Protein AF-A0A1H4Q4S5-F1 (afdb_monomer_lite)

Sequence (202 aa):
MDDYPPIADHGLVDDLQTAALVASDGTVDWWCAPRFDSPGLFASLLDSDRGGHCRLAADFVGEQGAVRQLYMPDTPILITRFMAPQGVGEVIDFMEPIASRVPAATHRLIPSPEGLRGSEGTFSLCSFLYVEALARSGRVHRARYAFDKMLTYADHVGLFAEEIGPSGEQLGNFPQAFTHLALVAAALALGEELDRADRTSA

Structure (mmCIF, N/CA/C/O backbone):
data_AF-A0A1H4Q4S5-F1
#
_entry.id   AF-A0A1H4Q4S5-F1
#
loop_
_atom_site.group_PDB
_atom_site.id
_atom_site.type_symbol
_atom_site.label_atom_id
_atom_site.label_alt_id
_atom_site.label_comp_id
_atom_site.label_asym_id
_atom_site.label_entity_id
_atom_site.label_seq_id
_atom_site.pdbx_PDB_ins_code
_atom_site.Cartn_x
_atom_site.Cartn_y
_atom_site.Cartn_z
_atom_site.occupancy
_atom_site.B_iso_or_equiv
_atom_site.auth_seq_id
_atom_site.auth_comp_id
_atom_site.auth_asym_id
_atom_site.auth_atom_id
_atom_site.pdbx_PDB_model_num
ATOM 1 N N . MET A 1 1 ? -8.326 -18.430 14.327 1.00 44.34 1 MET A N 1
ATOM 2 C CA . MET A 1 1 ? -8.850 -17.256 13.606 1.00 44.34 1 MET A CA 1
ATOM 3 C C . MET A 1 1 ? -7.604 -16.480 13.282 1.00 44.34 1 MET A C 1
ATOM 5 O O . MET A 1 1 ? -6.870 -16.226 14.223 1.00 44.34 1 MET A O 1
ATOM 9 N N . ASP A 1 2 ? -7.271 -16.364 12.001 1.00 51.47 2 ASP A N 1
ATOM 10 C CA . ASP A 1 2 ? -5.909 -16.047 11.561 1.00 51.47 2 ASP A CA 1
ATOM 11 C C . ASP A 1 2 ? -5.408 -14.758 12.228 1.00 51.47 2 ASP A C 1
ATOM 13 O O . ASP A 1 2 ? -6.065 -13.727 12.128 1.00 51.47 2 ASP A O 1
ATOM 17 N N . ASP A 1 3 ? -4.270 -14.840 12.926 1.00 71.69 3 ASP A N 1
ATOM 18 C CA . ASP A 1 3 ? -3.601 -13.740 13.656 1.00 71.69 3 ASP A CA 1
ATOM 19 C C . ASP A 1 3 ? -3.043 -12.644 12.722 1.00 71.69 3 ASP A C 1
ATOM 21 O O . ASP A 1 3 ? -2.224 -11.818 13.118 1.00 71.69 3 ASP A O 1
ATOM 25 N N . TYR A 1 4 ? -3.478 -12.639 11.463 1.00 82.56 4 TYR A N 1
ATOM 26 C CA . TYR A 1 4 ? -2.952 -11.810 10.393 1.00 82.56 4 TYR A CA 1
ATOM 27 C C . TYR A 1 4 ? -4.062 -10.893 9.882 1.00 82.56 4 TYR A C 1
ATOM 29 O O . TYR A 1 4 ? -5.064 -11.392 9.349 1.00 82.56 4 TYR A O 1
ATOM 37 N N . PRO A 1 5 ? -3.908 -9.565 10.003 1.00 81.75 5 PRO A N 1
ATOM 38 C CA . PRO A 1 5 ? -4.808 -8.639 9.342 1.00 81.75 5 PRO A CA 1
ATOM 39 C C . PRO A 1 5 ? -4.759 -8.869 7.819 1.00 81.75 5 PRO A C 1
ATOM 41 O O . PRO A 1 5 ? -3.691 -9.161 7.267 1.00 81.75 5 PRO A O 1
ATOM 44 N N . PRO A 1 6 ? -5.888 -8.758 7.098 1.00 83.75 6 PRO A N 1
ATOM 45 C CA . PRO A 1 6 ? -5.878 -8.772 5.643 1.00 83.75 6 PRO A CA 1
ATOM 46 C C . PRO A 1 6 ? -4.904 -7.726 5.095 1.00 83.75 6 PRO A C 1
ATOM 48 O O . PRO A 1 6 ? -4.857 -6.598 5.574 1.00 83.75 6 PRO A O 1
ATOM 51 N N . ILE A 1 7 ? -4.173 -8.053 4.027 1.00 79.94 7 ILE A N 1
ATOM 52 C CA . ILE A 1 7 ? -3.240 -7.091 3.412 1.00 79.94 7 ILE A CA 1
ATOM 53 C C . ILE A 1 7 ? -3.938 -5.807 2.933 1.00 79.94 7 ILE A C 1
ATOM 55 O O . ILE A 1 7 ? -3.325 -4.751 2.884 1.00 79.94 7 ILE A O 1
ATOM 59 N N . ALA A 1 8 ? -5.230 -5.899 2.601 1.00 79.88 8 ALA A N 1
ATOM 60 C CA . ALA A 1 8 ? -6.054 -4.758 2.211 1.00 79.88 8 ALA A CA 1
ATOM 61 C C . ALA A 1 8 ? -6.315 -3.772 3.362 1.00 79.88 8 ALA A C 1
ATOM 63 O O . ALA A 1 8 ? -6.683 -2.635 3.094 1.00 79.88 8 ALA A O 1
ATOM 64 N N . ASP A 1 9 ? -6.097 -4.195 4.607 1.00 84.38 9 ASP A N 1
ATOM 65 C CA . ASP A 1 9 ? -6.316 -3.397 5.812 1.00 84.38 9 ASP A CA 1
ATOM 66 C C . ASP A 1 9 ? -5.004 -2.756 6.308 1.00 84.38 9 ASP A C 1
ATOM 68 O O . ASP A 1 9 ? -4.865 -2.511 7.505 1.00 84.38 9 ASP A O 1
ATOM 72 N N . HIS A 1 10 ? -4.022 -2.547 5.421 1.00 90.00 10 HIS A N 1
ATOM 73 C CA . HIS A 1 10 ? -2.750 -1.895 5.739 1.00 90.00 10 HIS A CA 1
ATOM 74 C C . HIS A 1 10 ? -2.551 -0.623 4.918 1.00 90.00 10 HIS A C 1
ATOM 76 O O . HIS A 1 10 ? -2.724 -0.627 3.698 1.00 90.00 10 HIS A O 1
ATOM 82 N N . GLY A 1 11 ? -2.059 0.419 5.579 1.00 86.19 11 GLY A N 1
ATOM 83 C CA . GLY A 1 11 ? -1.457 1.578 4.941 1.00 86.19 11 GLY A CA 1
ATOM 84 C C . GLY A 1 11 ? 0.050 1.390 4.766 1.00 86.19 11 GLY A C 1
ATOM 85 O O . GLY A 1 11 ? 0.721 0.757 5.577 1.00 86.19 11 GLY A O 1
ATOM 86 N N . LEU A 1 12 ? 0.590 1.953 3.696 1.00 88.69 12 LEU A N 1
ATOM 87 C CA . LEU A 1 12 ? 2.015 2.089 3.413 1.00 88.69 12 LEU A CA 1
ATOM 88 C C . LEU A 1 12 ? 2.528 3.472 3.841 1.00 88.69 12 LEU A C 1
ATOM 90 O O . LEU A 1 12 ? 1.983 4.493 3.425 1.00 88.69 12 LEU A O 1
ATOM 94 N N . VAL A 1 13 ? 3.624 3.514 4.590 1.00 87.12 13 VAL A N 1
ATOM 95 C CA . VAL A 1 13 ? 4.335 4.758 4.915 1.00 87.12 13 VAL A CA 1
ATOM 96 C C . VAL A 1 13 ? 5.788 4.639 4.471 1.00 87.12 13 VAL A C 1
ATOM 98 O O . VAL A 1 13 ? 6.455 3.664 4.815 1.00 87.12 13 VAL A O 1
ATOM 101 N N . ASP A 1 14 ? 6.293 5.622 3.728 1.00 88.44 14 ASP A N 1
ATOM 102 C CA . ASP A 1 14 ? 7.637 5.603 3.144 1.00 88.44 14 ASP A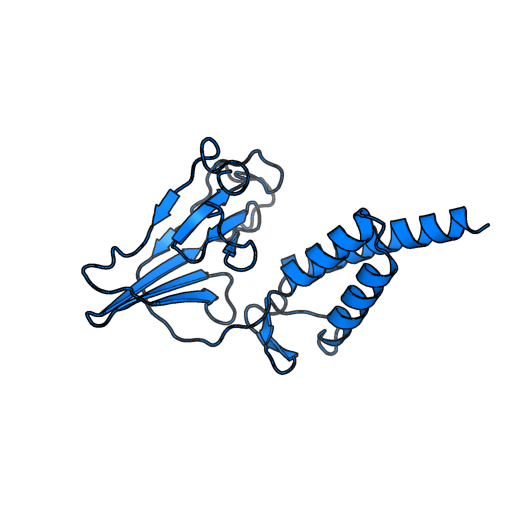 CA 1
ATOM 103 C C . ASP A 1 14 ? 8.318 6.983 3.184 1.00 88.44 14 ASP A C 1
ATOM 105 O O . ASP A 1 14 ? 7.669 8.011 3.377 1.00 88.44 14 ASP A O 1
ATOM 109 N N . ASP A 1 15 ? 9.639 7.005 2.996 1.00 82.19 15 ASP A N 1
ATOM 110 C CA . ASP A 1 15 ? 10.446 8.231 2.873 1.00 82.19 15 ASP A CA 1
ATOM 111 C C . ASP A 1 15 ? 11.273 8.303 1.584 1.00 82.19 15 ASP A C 1
ATOM 113 O O . ASP A 1 15 ? 12.299 8.994 1.524 1.00 82.19 15 ASP A O 1
ATOM 117 N N . LEU A 1 16 ? 10.828 7.590 0.546 1.00 83.81 16 LEU A N 1
ATOM 118 C CA . LEU A 1 16 ? 11.529 7.376 -0.723 1.00 83.81 16 LEU A CA 1
ATOM 119 C C . LEU A 1 16 ? 12.788 6.497 -0.644 1.00 83.81 16 LEU A C 1
ATOM 121 O O . LEU A 1 16 ? 13.426 6.263 -1.676 1.00 83.81 16 LEU A O 1
ATOM 125 N N . GLN A 1 17 ? 13.154 5.981 0.531 1.00 84.06 17 GLN A N 1
ATOM 126 C CA . GLN A 1 17 ? 14.275 5.051 0.691 1.00 84.06 17 GLN A CA 1
ATOM 127 C C . GLN A 1 17 ? 13.852 3.718 1.315 1.00 84.06 17 GLN A C 1
ATOM 129 O O . GLN A 1 17 ? 14.342 2.669 0.890 1.00 84.06 17 GLN A O 1
ATOM 134 N N . THR A 1 18 ? 12.932 3.748 2.277 1.00 86.56 18 THR A N 1
ATOM 135 C CA . THR A 1 18 ? 12.324 2.580 2.930 1.00 86.56 18 THR A CA 1
ATOM 136 C C . THR A 1 18 ? 10.802 2.701 2.943 1.00 86.56 18 THR A C 1
ATOM 138 O O . THR A 1 18 ? 10.273 3.777 2.696 1.00 86.56 18 THR A O 1
ATOM 141 N N . ALA A 1 19 ? 10.111 1.605 3.259 1.00 88.19 19 ALA A N 1
ATOM 142 C CA . ALA A 1 19 ? 8.681 1.587 3.521 1.00 88.19 19 ALA A CA 1
ATOM 143 C C . ALA A 1 19 ? 8.325 0.663 4.692 1.00 88.19 19 ALA A C 1
ATOM 145 O O . ALA A 1 19 ? 8.940 -0.396 4.880 1.00 88.19 19 ALA A O 1
ATOM 146 N N . ALA A 1 20 ? 7.292 1.059 5.429 1.00 89.38 20 ALA A N 1
ATOM 147 C CA . ALA A 1 20 ? 6.627 0.287 6.465 1.00 89.38 20 ALA A CA 1
ATOM 148 C C . ALA A 1 20 ? 5.155 0.047 6.101 1.00 89.38 20 ALA A C 1
ATOM 150 O O . ALA A 1 20 ? 4.524 0.900 5.476 1.00 89.38 20 ALA A O 1
ATOM 151 N N . LEU A 1 21 ? 4.616 -1.103 6.504 1.00 90.00 21 LEU A N 1
ATOM 152 C CA . LEU A 1 21 ? 3.182 -1.381 6.477 1.00 90.00 21 LEU A CA 1
ATOM 153 C C . LEU A 1 21 ? 2.605 -1.197 7.877 1.00 90.00 21 LEU A C 1
ATOM 155 O O . LEU A 1 21 ? 3.207 -1.627 8.862 1.00 90.00 21 LEU A O 1
ATOM 159 N N . VAL A 1 22 ? 1.446 -0.551 7.937 1.00 90.88 22 VAL A N 1
ATOM 160 C CA . VAL A 1 22 ? 0.721 -0.232 9.163 1.00 90.88 22 VAL A CA 1
ATOM 161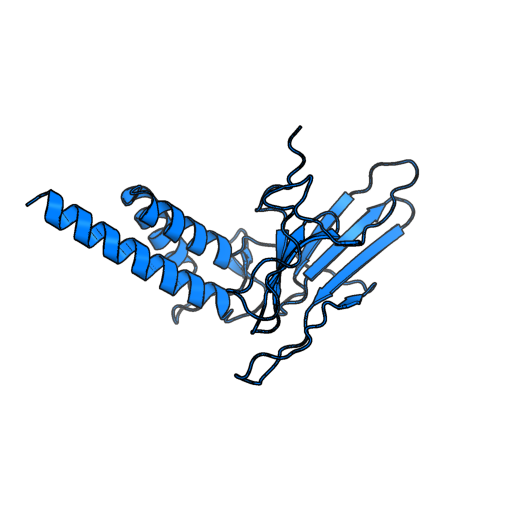 C C . VAL A 1 22 ? -0.690 -0.791 9.050 1.00 90.88 22 VAL A C 1
ATOM 163 O O . VAL A 1 22 ? -1.525 -0.255 8.320 1.00 90.88 22 VAL A O 1
ATOM 166 N N . ALA A 1 23 ? -0.964 -1.869 9.774 1.00 91.25 23 ALA A N 1
ATOM 167 C CA . ALA A 1 23 ? -2.289 -2.455 9.877 1.00 91.25 23 ALA A CA 1
ATOM 168 C C . ALA A 1 23 ? -3.294 -1.456 10.467 1.00 91.25 23 ALA A C 1
ATOM 170 O O . ALA A 1 23 ? -2.950 -0.591 11.277 1.00 91.25 23 ALA A O 1
ATOM 171 N N . SER A 1 24 ? -4.564 -1.614 10.104 1.00 89.81 24 SER A N 1
ATOM 172 C CA . SER A 1 24 ? -5.669 -0.744 10.523 1.00 89.81 24 SER A CA 1
ATOM 173 C C . SER A 1 24 ? -5.859 -0.664 12.036 1.00 89.81 24 SER A C 1
ATOM 175 O O . SER A 1 24 ? -6.461 0.282 12.525 1.00 89.81 24 SER A O 1
ATOM 177 N N . ASP A 1 25 ? -5.318 -1.612 12.797 1.00 88.25 25 ASP A N 1
ATOM 178 C CA . ASP A 1 25 ? -5.312 -1.604 14.259 1.00 88.25 25 ASP A CA 1
ATOM 179 C C . ASP A 1 25 ? -4.107 -0.864 14.882 1.00 88.25 25 ASP A C 1
ATOM 181 O O . ASP A 1 25 ? -3.899 -0.946 16.095 1.00 88.25 25 ASP A O 1
ATOM 185 N N . GLY A 1 26 ? -3.316 -0.153 14.071 1.00 85.56 26 GLY A N 1
ATOM 186 C CA . GLY A 1 26 ? -2.137 0.608 14.491 1.00 85.56 26 GLY A CA 1
ATOM 187 C C . GLY A 1 26 ? -0.864 -0.229 14.657 1.00 85.56 26 GLY A C 1
ATOM 188 O O . GLY A 1 26 ? 0.082 0.214 15.315 1.00 85.56 26 GLY A O 1
ATOM 189 N N . THR A 1 27 ? -0.831 -1.455 14.123 1.00 91.19 27 THR A N 1
ATOM 190 C CA . THR A 1 27 ? 0.357 -2.322 14.159 1.00 91.19 27 THR A CA 1
ATOM 191 C C . THR A 1 27 ? 1.258 -2.080 12.957 1.00 91.19 27 THR A C 1
ATOM 193 O O . THR A 1 27 ? 0.844 -2.269 11.823 1.00 91.19 27 THR A O 1
ATOM 196 N N . VAL A 1 28 ? 2.523 -1.755 13.202 1.00 90.38 28 VAL A N 1
ATOM 197 C CA . VAL A 1 28 ? 3.597 -1.837 12.210 1.00 90.38 28 VAL A CA 1
ATOM 198 C C . VAL A 1 28 ? 4.176 -3.248 12.244 1.00 90.38 28 VAL A C 1
ATOM 200 O O . VAL A 1 28 ? 4.945 -3.589 13.149 1.00 90.38 28 VAL A O 1
ATOM 203 N N . ASP A 1 29 ? 3.787 -4.077 11.282 1.00 90.81 29 ASP A N 1
ATOM 204 C CA . ASP A 1 29 ? 4.127 -5.505 11.214 1.00 90.81 29 ASP A CA 1
ATOM 205 C C . ASP A 1 29 ? 5.104 -5.862 10.082 1.00 90.81 29 ASP A C 1
ATOM 207 O O . ASP A 1 29 ? 5.613 -6.987 10.020 1.00 90.81 29 ASP A O 1
ATOM 211 N N . TRP A 1 30 ? 5.424 -4.886 9.231 1.00 88.69 30 TRP A N 1
ATOM 212 C CA . TRP A 1 30 ? 6.449 -4.980 8.202 1.00 88.69 30 TRP A CA 1
ATOM 213 C C . TRP A 1 30 ? 7.201 -3.658 8.058 1.00 88.69 30 TRP A C 1
ATOM 215 O O . TRP A 1 30 ? 6.586 -2.614 7.865 1.00 88.69 30 TRP A O 1
ATOM 225 N N . TRP A 1 31 ? 8.536 -3.678 8.105 1.00 87.12 31 TRP A N 1
ATOM 226 C CA . TRP A 1 31 ? 9.349 -2.489 7.808 1.00 87.12 31 TRP A CA 1
ATOM 227 C C . TRP A 1 31 ? 10.750 -2.862 7.322 1.00 87.12 31 TRP A C 1
ATOM 229 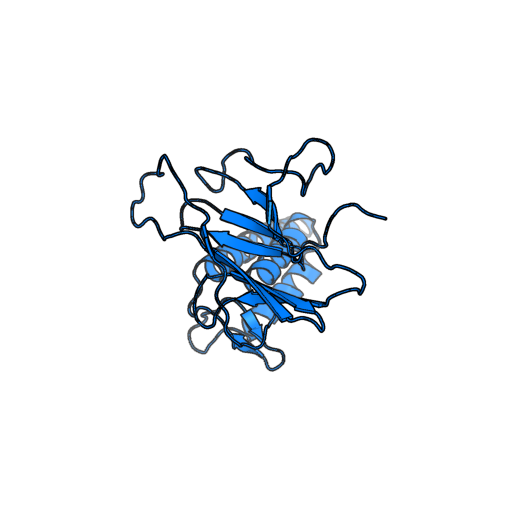O O . TRP A 1 31 ? 11.557 -3.385 8.085 1.00 87.12 31 TRP A O 1
ATOM 239 N N . CYS A 1 32 ? 11.073 -2.558 6.065 1.00 77.88 32 CYS A N 1
ATOM 240 C CA . CYS A 1 32 ? 12.376 -2.858 5.460 1.00 77.88 32 CYS A CA 1
ATOM 241 C C . CYS A 1 32 ? 13.331 -1.660 5.539 1.00 77.88 32 CYS A C 1
ATOM 243 O O . CYS A 1 32 ? 13.459 -0.911 4.574 1.00 77.88 32 CYS A O 1
ATOM 245 N N . ALA A 1 33 ? 14.017 -1.461 6.665 1.00 81.50 33 ALA A N 1
ATOM 246 C CA . ALA A 1 33 ? 15.001 -0.385 6.835 1.00 81.50 33 ALA A CA 1
ATOM 247 C C . ALA A 1 33 ? 16.453 -0.898 6.687 1.00 81.50 33 ALA A C 1
ATOM 249 O O . ALA A 1 33 ? 16.745 -2.018 7.112 1.00 81.50 33 ALA A O 1
ATOM 250 N N . PRO A 1 34 ? 17.395 -0.107 6.124 1.00 82.00 34 PRO A N 1
ATOM 251 C CA . PRO A 1 34 ? 17.247 1.281 5.658 1.00 82.00 34 PRO A CA 1
ATOM 252 C C . PRO A 1 34 ? 16.796 1.423 4.192 1.00 82.00 34 PRO A C 1
ATOM 254 O O . PRO A 1 34 ? 16.684 2.529 3.675 1.00 82.00 34 PRO A O 1
ATOM 257 N N . ARG A 1 35 ? 16.595 0.312 3.475 1.00 83.00 35 ARG A N 1
ATOM 258 C CA . ARG A 1 35 ? 16.227 0.307 2.049 1.00 83.00 35 ARG A CA 1
ATOM 259 C C . ARG A 1 35 ? 15.092 -0.666 1.786 1.00 83.00 35 ARG A C 1
ATOM 261 O O . ARG A 1 35 ? 15.059 -1.702 2.440 1.00 83.00 35 ARG A O 1
ATOM 268 N N . PHE A 1 36 ? 14.284 -0.423 0.757 1.00 77.69 36 PHE A N 1
ATOM 269 C CA . PHE A 1 36 ? 13.210 -1.332 0.321 1.00 77.69 36 PHE A CA 1
ATOM 270 C C . PHE A 1 36 ? 13.613 -2.817 0.201 1.00 77.69 36 PHE A C 1
ATOM 272 O O . PHE A 1 36 ? 12.793 -3.690 0.455 1.00 77.69 36 PHE A O 1
ATOM 279 N N . ASP A 1 37 ? 14.864 -3.117 -0.165 1.00 77.25 37 ASP A N 1
ATOM 280 C CA . ASP A 1 37 ? 15.413 -4.474 -0.320 1.00 77.25 37 ASP A CA 1
ATOM 281 C C . ASP A 1 37 ? 16.118 -5.016 0.943 1.00 77.25 37 ASP A C 1
ATOM 283 O O . ASP A 1 37 ? 16.786 -6.050 0.893 1.00 77.25 37 ASP A O 1
ATOM 287 N N . SER A 1 38 ? 16.027 -4.313 2.073 1.00 78.75 38 SER A N 1
ATOM 288 C CA . SER A 1 38 ? 16.649 -4.730 3.335 1.00 78.75 38 SER A CA 1
ATOM 289 C C . SER A 1 38 ? 15.811 -5.802 4.039 1.00 78.75 38 SER A C 1
ATOM 291 O O . SER A 1 38 ? 14.590 -5.837 3.867 1.00 78.75 38 SER A O 1
ATOM 293 N N . PRO A 1 39 ? 16.428 -6.662 4.872 1.00 77.19 39 PRO A N 1
ATOM 294 C CA . PRO A 1 39 ? 15.675 -7.526 5.776 1.00 77.19 39 PRO A CA 1
ATOM 295 C C . PRO A 1 39 ? 14.673 -6.718 6.613 1.00 77.19 39 PRO A C 1
ATOM 297 O O . PRO A 1 39 ? 14.976 -5.598 7.026 1.00 77.19 39 PRO A O 1
ATOM 300 N N . GLY A 1 40 ? 13.493 -7.288 6.865 1.00 75.00 40 GLY A N 1
ATOM 301 C CA . GLY A 1 40 ? 12.473 -6.648 7.693 1.00 75.00 40 GLY A CA 1
ATOM 302 C C . GLY A 1 40 ? 12.955 -6.464 9.134 1.00 75.00 40 GLY A C 1
ATOM 303 O O . GLY A 1 40 ? 13.399 -7.422 9.768 1.00 75.00 40 GLY A O 1
ATOM 304 N N . LEU A 1 41 ? 12.861 -5.238 9.650 1.00 80.94 41 LEU A N 1
ATOM 305 C CA . LEU A 1 41 ? 12.973 -4.926 11.075 1.00 80.94 41 LEU A CA 1
ATOM 306 C C . LEU A 1 41 ? 11.781 -5.511 11.846 1.00 80.94 41 LEU A C 1
ATOM 308 O O . LEU A 1 41 ? 11.954 -6.049 12.936 1.00 80.94 41 LEU A O 1
ATOM 312 N N . PHE A 1 42 ? 10.600 -5.425 11.234 1.00 88.00 42 PHE A N 1
ATOM 313 C CA . PHE A 1 42 ? 9.392 -6.153 11.606 1.00 88.00 42 PHE A CA 1
ATOM 314 C C . PHE A 1 42 ? 8.985 -7.053 10.445 1.00 88.00 42 PHE A C 1
ATOM 316 O O . PHE A 1 42 ? 9.192 -6.698 9.279 1.00 88.00 42 PHE A O 1
ATOM 323 N N . ALA A 1 43 ? 8.456 -8.224 10.777 1.00 86.94 43 ALA A N 1
ATOM 324 C CA . ALA A 1 43 ? 8.036 -9.239 9.824 1.00 86.94 43 ALA A CA 1
ATOM 325 C C . ALA A 1 43 ? 6.870 -10.093 10.347 1.00 86.94 43 ALA A C 1
ATOM 327 O O . ALA A 1 43 ? 6.677 -11.218 9.874 1.00 86.94 43 ALA A O 1
ATOM 328 N N . SER A 1 44 ? 6.103 -9.608 11.335 1.00 89.69 44 SER A N 1
ATOM 329 C CA . SER A 1 44 ? 4.973 -10.376 11.871 1.00 89.69 44 SER A CA 1
ATOM 330 C C . SER A 1 44 ? 3.834 -10.556 10.877 1.00 89.69 44 SER A C 1
ATOM 332 O O . SER A 1 44 ? 3.021 -11.449 11.071 1.00 89.69 44 SER A O 1
ATOM 334 N N . LEU A 1 45 ? 3.839 -9.804 9.772 1.00 85.19 45 LEU A N 1
ATOM 335 C CA . LEU A 1 45 ? 2.998 -10.073 8.606 1.00 85.19 45 LEU A CA 1
ATOM 336 C C . LEU A 1 45 ? 3.228 -11.482 8.014 1.00 85.19 45 LEU A C 1
ATOM 338 O O . LEU A 1 45 ? 2.311 -12.073 7.450 1.00 85.19 45 LEU A O 1
ATOM 342 N N . LEU A 1 46 ? 4.451 -12.024 8.117 1.00 86.19 46 LEU A N 1
ATOM 343 C CA . LEU A 1 46 ? 4.808 -13.361 7.616 1.00 86.19 46 LEU A CA 1
ATOM 344 C C . LEU A 1 46 ? 4.894 -14.423 8.720 1.00 86.19 46 LEU A C 1
ATOM 346 O O . LEU A 1 46 ? 4.718 -15.607 8.436 1.00 86.19 46 LEU A O 1
ATOM 350 N N . ASP A 1 47 ? 5.216 -14.014 9.947 1.00 84.56 47 ASP A N 1
ATOM 351 C CA . ASP A 1 47 ? 5.357 -14.896 11.109 1.00 84.56 47 ASP A CA 1
ATOM 352 C C . ASP A 1 47 ? 4.921 -14.143 12.374 1.00 84.56 47 ASP A C 1
ATOM 354 O O . ASP A 1 47 ? 5.715 -13.425 12.987 1.00 84.56 47 ASP A O 1
ATOM 358 N N . SER A 1 48 ? 3.654 -14.290 12.765 1.00 88.50 48 SER A N 1
ATOM 359 C CA . SER A 1 48 ? 3.060 -13.604 13.921 1.00 88.50 48 SER A CA 1
ATOM 360 C C . SER A 1 48 ? 3.774 -13.905 15.245 1.00 88.50 48 SER A C 1
ATOM 362 O O . SER A 1 48 ? 3.766 -13.068 16.147 1.00 88.50 48 SER A O 1
ATOM 364 N N . ASP A 1 49 ? 4.439 -15.060 15.353 1.00 85.31 49 ASP A N 1
ATOM 365 C CA . ASP A 1 49 ? 5.115 -15.506 16.573 1.00 85.31 49 ASP A CA 1
ATOM 366 C C . ASP A 1 49 ? 6.538 -14.941 16.693 1.00 85.31 49 ASP A C 1
ATOM 368 O O . ASP A 1 49 ? 7.005 -14.634 17.794 1.00 85.31 49 ASP A O 1
ATOM 372 N N . ARG A 1 50 ? 7.265 -14.830 15.573 1.00 84.62 50 ARG A N 1
ATOM 373 C CA . ARG A 1 50 ? 8.709 -14.513 15.570 1.00 84.62 50 ARG A CA 1
ATOM 374 C C . ARG A 1 50 ? 9.081 -13.235 14.837 1.00 84.62 50 ARG A C 1
ATOM 376 O O . ARG A 1 50 ? 10.189 -12.740 15.036 1.00 84.62 50 ARG A O 1
ATOM 383 N N . GLY A 1 51 ? 8.204 -12.729 13.980 1.00 83.25 51 GLY A N 1
ATOM 384 C CA . GLY A 1 51 ? 8.482 -11.614 13.083 1.00 83.25 51 GLY A CA 1
ATOM 385 C C . GLY A 1 51 ? 8.565 -10.260 13.781 1.00 83.25 51 GLY A C 1
ATOM 386 O O . GLY A 1 51 ? 9.178 -9.344 13.241 1.00 83.25 51 GLY A O 1
ATOM 387 N N . GLY A 1 52 ? 8.009 -10.142 14.989 1.00 87.88 52 GLY A N 1
ATOM 388 C CA . GLY A 1 52 ? 8.002 -8.901 15.761 1.00 87.88 52 GLY A CA 1
ATOM 389 C C . GLY A 1 52 ? 7.162 -7.792 15.117 1.00 87.88 52 GLY A C 1
ATOM 390 O O . GLY A 1 52 ? 6.951 -7.759 13.907 1.00 87.88 52 GLY A O 1
ATOM 391 N N . HIS A 1 53 ? 6.691 -6.870 15.948 1.00 90.19 53 HIS A N 1
ATOM 392 C CA . HIS A 1 53 ? 5.923 -5.702 15.530 1.00 90.19 53 HIS A CA 1
ATOM 393 C C . HIS A 1 53 ? 6.074 -4.574 16.545 1.00 90.19 53 HIS A C 1
ATOM 395 O O . HIS A 1 53 ? 6.513 -4.784 17.679 1.00 90.19 53 HIS A O 1
ATOM 401 N N . CYS A 1 54 ? 5.644 -3.381 16.151 1.00 86.88 54 CYS A N 1
ATOM 402 C CA . CYS A 1 54 ? 5.371 -2.280 17.062 1.00 86.88 54 CYS A CA 1
ATOM 403 C C . CYS A 1 54 ? 3.902 -1.891 16.910 1.00 86.88 54 CYS A C 1
ATOM 405 O O . CYS A 1 54 ? 3.447 -1.721 15.787 1.00 86.88 54 CYS A O 1
ATOM 407 N N . ARG A 1 55 ? 3.154 -1.743 18.005 1.00 87.88 55 ARG A N 1
ATOM 408 C CA . ARG A 1 55 ? 1.745 -1.333 17.943 1.00 87.88 55 ARG A CA 1
ATOM 409 C C . ARG A 1 55 ? 1.521 -0.081 18.770 1.00 87.88 55 ARG A C 1
ATOM 411 O O . ARG A 1 55 ? 1.885 -0.047 19.947 1.00 87.88 55 ARG A O 1
ATOM 418 N N . LEU A 1 56 ? 0.855 0.899 18.170 1.00 81.38 56 LEU A N 1
ATOM 419 C CA . LEU A 1 56 ? 0.276 2.034 18.871 1.00 81.38 56 LEU A CA 1
ATOM 420 C C . LEU A 1 56 ? -1.219 2.086 18.558 1.00 81.38 56 LEU A C 1
ATOM 422 O O . LEU A 1 56 ? -1.619 2.394 17.443 1.00 81.38 56 LEU A O 1
ATOM 426 N N . ALA A 1 57 ? -2.044 1.777 19.553 1.00 85.25 57 ALA A N 1
ATOM 427 C CA . ALA A 1 57 ? -3.487 1.674 19.391 1.00 85.25 57 ALA A CA 1
ATOM 428 C C . ALA A 1 57 ? -4.217 2.282 20.589 1.00 85.25 57 ALA A C 1
ATOM 430 O O . ALA A 1 57 ? -3.668 2.360 21.692 1.00 85.25 57 ALA A O 1
ATOM 431 N N . ALA A 1 58 ? -5.470 2.687 20.382 1.00 82.31 58 ALA A N 1
ATOM 432 C CA . ALA A 1 58 ? -6.342 3.049 21.491 1.00 82.31 58 ALA A CA 1
ATOM 433 C C . ALA A 1 58 ? -6.805 1.793 22.244 1.00 82.31 58 ALA A C 1
ATOM 435 O O . ALA A 1 58 ? -7.232 0.814 21.630 1.00 82.31 58 ALA A O 1
ATOM 436 N N . ASP A 1 59 ? -6.776 1.849 23.575 1.00 81.75 59 ASP A N 1
ATOM 437 C CA . ASP A 1 59 ? -7.409 0.834 24.414 1.00 81.75 59 ASP A CA 1
ATOM 438 C C . ASP A 1 59 ? -8.899 1.169 24.579 1.00 81.75 59 ASP A C 1
ATOM 440 O O . ASP A 1 59 ? -9.276 2.182 25.183 1.00 81.75 59 ASP A O 1
ATOM 444 N N . PHE A 1 60 ? -9.763 0.347 23.986 1.00 77.81 60 PHE A N 1
ATOM 445 C CA . PHE A 1 60 ? -11.207 0.524 24.074 1.00 77.81 60 PHE A CA 1
ATOM 446 C C . PHE A 1 60 ? -11.728 -0.056 25.393 1.00 77.81 60 PHE A C 1
ATOM 448 O O . PHE A 1 60 ? -11.941 -1.259 25.535 1.00 77.81 60 PHE A O 1
ATOM 455 N N . VAL A 1 61 ? -11.977 0.814 26.372 1.00 66.00 61 VAL A N 1
ATOM 456 C CA . VAL A 1 61 ? -12.554 0.406 27.659 1.00 66.00 61 VAL A CA 1
ATOM 457 C C . VAL A 1 61 ? -14.069 0.199 27.524 1.00 66.00 61 VAL A C 1
ATOM 459 O O . VAL A 1 61 ? -14.819 1.149 27.307 1.00 66.00 61 VAL A O 1
ATOM 462 N N . GLY A 1 62 ? -14.529 -1.040 27.716 1.00 65.06 62 GLY A N 1
ATOM 463 C CA . GLY A 1 62 ? -15.944 -1.393 27.902 1.00 65.06 62 GLY A CA 1
ATOM 464 C C . GLY A 1 62 ? -16.709 -1.761 26.627 1.00 65.06 62 GLY A C 1
ATOM 465 O O . GLY A 1 62 ? -17.241 -2.866 26.548 1.00 65.06 62 GLY A O 1
ATOM 466 N N . GLU A 1 63 ? -16.767 -0.866 25.640 1.00 65.56 63 GLU A N 1
ATOM 467 C CA . GLU A 1 63 ? -17.476 -1.091 24.368 1.00 65.56 63 GLU A CA 1
ATOM 468 C C . GLU A 1 63 ? -16.507 -1.209 23.185 1.00 65.56 63 GLU A C 1
ATOM 470 O O . GLU A 1 63 ? -15.447 -0.584 23.177 1.00 65.56 63 GLU A O 1
ATOM 475 N N . GLN A 1 64 ? -16.881 -1.995 22.167 1.00 67.81 64 GLN A N 1
ATOM 476 C CA . GLN A 1 64 ? -16.126 -2.072 20.915 1.00 67.81 64 GLN A CA 1
ATOM 477 C C . GLN A 1 64 ? -16.172 -0.716 20.203 1.00 67.81 64 GLN A C 1
ATOM 479 O O . GLN A 1 64 ? -17.242 -0.244 19.819 1.00 67.81 64 GLN A O 1
ATOM 484 N N . GLY A 1 65 ? -15.009 -0.094 20.025 1.00 77.38 65 GLY A N 1
ATOM 485 C CA . GLY A 1 65 ? -14.881 1.078 19.172 1.00 77.38 65 GLY A CA 1
ATOM 486 C C . GLY A 1 65 ? -14.834 0.716 17.691 1.00 77.38 65 GLY A C 1
ATOM 487 O O . GLY A 1 65 ? -14.654 -0.440 17.309 1.00 77.38 65 GLY A O 1
ATOM 488 N N . ALA A 1 66 ? -14.988 1.729 16.848 1.00 86.69 66 ALA A N 1
ATOM 489 C CA . ALA A 1 66 ? -14.795 1.610 15.412 1.00 86.69 66 ALA A CA 1
ATOM 490 C C . ALA A 1 66 ? -13.421 2.166 15.037 1.00 86.69 66 ALA A C 1
ATOM 492 O O . ALA A 1 66 ? -13.031 3.236 15.510 1.00 86.69 66 ALA A O 1
ATOM 493 N N . VAL A 1 67 ? -12.714 1.463 14.157 1.00 88.44 67 VAL A N 1
ATOM 494 C CA . VAL A 1 67 ? -11.429 1.912 13.623 1.00 88.44 67 VAL A CA 1
ATOM 495 C C . VAL A 1 67 ? -11.591 2.237 12.146 1.00 88.44 67 VAL A C 1
ATOM 497 O O . VAL A 1 67 ? -12.298 1.534 11.423 1.00 88.44 67 VAL A O 1
ATOM 500 N N . ARG A 1 68 ? -11.002 3.350 11.713 1.00 87.31 68 ARG A N 1
ATOM 501 C CA . ARG A 1 68 ? -10.923 3.739 10.304 1.00 87.31 68 ARG A CA 1
ATOM 502 C C . ARG A 1 68 ? -9.526 4.220 9.998 1.00 87.31 68 ARG A C 1
ATOM 504 O O . ARG A 1 68 ? -9.034 5.113 10.680 1.00 87.31 68 ARG A O 1
ATOM 511 N N . GLN A 1 69 ? -8.945 3.655 8.961 1.00 86.69 69 GLN A N 1
ATOM 512 C CA . GLN A 1 69 ? -7.712 4.138 8.378 1.00 86.69 69 GLN A CA 1
ATOM 513 C C . GLN A 1 69 ? -8.062 5.018 7.171 1.00 86.69 69 GLN A C 1
ATOM 515 O O . GLN A 1 69 ? -9.156 4.891 6.630 1.00 86.69 69 GLN A O 1
ATOM 520 N N . LEU A 1 70 ? -7.228 6.007 6.864 1.00 84.44 70 LEU A N 1
ATOM 521 C CA . LEU A 1 70 ? -7.298 6.804 5.640 1.00 84.44 70 LEU A CA 1
ATOM 522 C C . LEU A 1 70 ? -5.987 7.564 5.456 1.00 84.44 70 LEU A C 1
ATOM 524 O O . LEU A 1 70 ? -5.309 7.865 6.437 1.00 84.44 70 LEU A O 1
ATOM 528 N N . TYR A 1 71 ? -5.677 7.974 4.233 1.00 80.25 71 TYR A N 1
ATOM 529 C CA . TYR A 1 71 ? -4.617 8.951 4.008 1.00 80.25 71 TYR A CA 1
ATOM 530 C C . TYR A 1 71 ? -5.144 10.373 4.151 1.00 80.25 71 TYR A C 1
ATOM 532 O O . TYR A 1 71 ? -6.287 10.690 3.798 1.00 80.25 71 TYR A O 1
ATOM 540 N N . MET A 1 72 ? -4.303 11.256 4.683 1.00 77.44 72 MET A N 1
ATOM 541 C CA . MET A 1 72 ? -4.572 12.684 4.636 1.00 77.44 72 MET A CA 1
ATOM 542 C C . MET A 1 72 ? -4.576 13.129 3.163 1.00 77.44 72 MET A C 1
ATOM 544 O O . MET A 1 72 ? -3.622 12.822 2.443 1.00 77.44 72 MET A O 1
ATOM 548 N N . PRO A 1 73 ? -5.622 13.850 2.706 1.00 73.75 73 PRO A N 1
ATOM 549 C CA . PRO A 1 73 ? -5.778 14.201 1.298 1.00 73.75 73 PRO A CA 1
ATOM 550 C C . PRO A 1 73 ? -4.523 14.837 0.702 1.00 73.75 73 PRO A C 1
ATOM 552 O O . PRO A 1 73 ? -3.935 15.724 1.317 1.00 73.75 73 PRO A O 1
ATOM 555 N N . ASP A 1 74 ? -4.146 14.385 -0.494 1.00 64.75 74 ASP A N 1
ATOM 556 C CA . ASP A 1 74 ? -2.981 14.863 -1.245 1.00 64.75 74 ASP A CA 1
ATOM 557 C C . ASP A 1 74 ? -1.634 14.751 -0.491 1.00 64.75 74 ASP A C 1
ATOM 559 O O . ASP A 1 74 ? -0.717 15.534 -0.750 1.00 64.75 74 ASP A O 1
ATOM 563 N N . THR A 1 75 ? -1.501 13.805 0.453 1.00 67.69 75 THR A N 1
ATOM 564 C CA . THR A 1 75 ? -0.251 13.565 1.204 1.00 67.69 75 THR A CA 1
ATOM 565 C C . THR A 1 75 ? -0.026 12.076 1.502 1.00 67.69 75 THR A C 1
ATOM 567 O O . THR A 1 75 ? -0.995 11.343 1.667 1.00 67.69 75 THR A O 1
ATOM 570 N N . PRO A 1 76 ? 1.228 11.589 1.625 1.00 70.62 76 PRO A N 1
ATOM 571 C CA . PRO A 1 76 ? 1.520 10.193 1.991 1.00 70.62 76 PRO A CA 1
ATOM 572 C C . PRO A 1 76 ? 1.439 9.967 3.514 1.00 70.62 76 PRO A C 1
ATOM 574 O O . PRO A 1 76 ? 2.160 9.148 4.079 1.00 70.62 76 PRO A O 1
ATOM 577 N N . ILE A 1 77 ? 0.619 10.763 4.202 1.00 79.69 77 ILE A N 1
ATOM 578 C CA . ILE A 1 77 ? 0.464 10.737 5.653 1.00 79.69 77 ILE A CA 1
ATOM 579 C C . ILE A 1 77 ? -0.733 9.847 5.973 1.00 79.69 77 ILE A C 1
ATOM 581 O O . ILE A 1 77 ? -1.862 10.167 5.601 1.00 79.69 77 ILE A O 1
ATOM 585 N N . LEU A 1 78 ? -0.491 8.754 6.688 1.00 85.19 78 LEU A N 1
ATOM 586 C CA . LEU A 1 78 ? -1.516 7.799 7.081 1.00 85.19 78 LEU A CA 1
ATOM 587 C C . LEU A 1 78 ? -2.167 8.233 8.396 1.00 85.19 78 LEU A C 1
ATOM 589 O O . LEU A 1 78 ? -1.476 8.614 9.334 1.00 85.19 78 LEU A O 1
ATOM 593 N N . ILE A 1 79 ? -3.490 8.155 8.492 1.00 83.94 79 ILE A N 1
ATOM 594 C CA . ILE A 1 79 ? -4.260 8.449 9.703 1.00 83.94 79 ILE A CA 1
ATOM 595 C C . ILE A 1 79 ? -5.055 7.207 10.099 1.00 83.94 79 ILE A C 1
ATOM 597 O O . ILE A 1 79 ? -5.973 6.789 9.394 1.00 83.94 79 ILE A O 1
ATOM 601 N N . THR A 1 80 ? -4.771 6.668 11.280 1.00 87.81 80 THR A N 1
ATOM 602 C CA . THR A 1 80 ? -5.560 5.618 11.927 1.00 87.81 80 THR A CA 1
ATOM 603 C C . THR A 1 80 ? -6.417 6.232 13.031 1.00 87.81 80 THR A C 1
ATOM 605 O O . THR A 1 80 ? -5.918 6.669 14.069 1.00 87.81 80 THR A O 1
ATOM 608 N N . ARG A 1 81 ? -7.732 6.285 12.813 1.00 86.94 81 ARG A N 1
ATOM 609 C CA . ARG A 1 81 ? -8.717 6.871 13.726 1.00 86.94 81 ARG A CA 1
ATOM 610 C C . ARG A 1 81 ? -9.438 5.798 14.535 1.00 86.94 81 ARG A C 1
ATOM 612 O O . ARG A 1 81 ? -10.161 4.970 13.986 1.00 86.94 81 ARG A O 1
ATOM 619 N N . PHE A 1 82 ? -9.348 5.912 15.853 1.00 85.44 82 PHE A N 1
ATOM 620 C CA . PHE A 1 82 ? -10.034 5.096 16.848 1.00 85.44 82 PHE A CA 1
ATOM 621 C C . PHE A 1 82 ? -11.223 5.877 17.418 1.00 85.44 82 PHE A C 1
ATOM 623 O O . PHE A 1 82 ? -11.049 6.929 18.032 1.00 85.44 82 PHE A O 1
ATOM 630 N N . MET A 1 83 ? -12.445 5.391 17.212 1.00 85.94 83 MET A N 1
ATOM 631 C CA . MET A 1 83 ? -13.680 6.089 17.583 1.00 85.94 83 MET A CA 1
ATOM 632 C C . MET A 1 83 ? -14.454 5.290 18.627 1.00 85.94 83 MET A C 1
ATOM 634 O O . MET A 1 83 ? -14.753 4.116 18.417 1.00 85.94 83 MET A O 1
ATOM 638 N N . ALA A 1 84 ? -14.837 5.942 19.719 1.00 84.12 84 ALA A N 1
ATOM 639 C CA . ALA A 1 84 ? -15.677 5.375 20.767 1.00 84.12 84 ALA A CA 1
ATOM 640 C C . ALA A 1 84 ? -16.673 6.431 21.290 1.00 84.12 84 ALA A C 1
ATOM 642 O O . ALA A 1 84 ? -16.482 7.625 21.042 1.00 84.12 84 ALA A O 1
ATOM 643 N N . PRO A 1 85 ? -17.725 6.045 22.036 1.00 78.12 85 PRO A N 1
ATOM 644 C CA . PRO A 1 85 ? -18.677 7.007 22.601 1.00 78.12 85 PRO A CA 1
ATOM 645 C C . PRO A 1 85 ? -18.021 8.096 23.467 1.00 78.12 85 PRO A C 1
ATOM 647 O O . PRO A 1 85 ? -18.478 9.237 23.485 1.00 78.12 85 PRO A O 1
ATOM 650 N N . GLN A 1 86 ? -16.933 7.752 24.161 1.00 77.50 86 GLN A N 1
ATOM 651 C CA . GLN A 1 86 ? -16.164 8.650 25.023 1.00 77.50 86 GLN A CA 1
ATOM 652 C C . GLN A 1 86 ? -15.256 9.634 24.269 1.00 77.50 86 GLN A C 1
ATOM 654 O O . GLN A 1 86 ? -14.791 10.600 24.872 1.00 77.50 86 GLN A O 1
ATOM 659 N N . GLY A 1 87 ? -14.982 9.410 22.980 1.00 75.75 87 GLY A N 1
ATOM 660 C CA . GLY A 1 87 ? -14.103 10.278 22.203 1.00 75.75 87 GLY A CA 1
ATOM 661 C C . GLY A 1 87 ? -13.464 9.611 20.991 1.00 75.75 87 GLY A C 1
ATOM 662 O O . GLY A 1 87 ? -13.705 8.446 20.677 1.00 75.75 87 GLY A O 1
ATOM 663 N N . VAL A 1 88 ? -12.628 10.389 20.309 1.00 81.69 88 VAL A N 1
ATOM 664 C CA . VAL A 1 88 ? -11.873 9.961 19.132 1.00 81.69 88 VAL A CA 1
ATOM 665 C C . VAL A 1 88 ? -10.389 10.178 19.401 1.00 81.69 88 VAL A C 1
ATOM 667 O O . VAL A 1 88 ? -9.999 11.265 19.824 1.00 81.69 88 VAL A O 1
ATOM 670 N N . GLY A 1 89 ? -9.586 9.143 19.172 1.00 78.69 89 GLY A N 1
ATOM 671 C CA . GLY A 1 89 ? -8.127 9.208 19.153 1.00 78.69 89 GLY A CA 1
ATOM 672 C C . GLY A 1 89 ? -7.614 8.938 17.744 1.00 78.69 89 GLY A C 1
ATOM 673 O O . GLY A 1 89 ? -8.224 8.171 17.002 1.00 78.69 89 GLY A O 1
ATOM 674 N N . GLU A 1 90 ? -6.510 9.568 17.366 1.00 80.56 90 GLU A N 1
ATOM 675 C CA . GLU A 1 90 ? -5.890 9.386 16.053 1.00 80.56 90 GLU A CA 1
ATOM 676 C C . GLU A 1 90 ? -4.410 9.072 16.230 1.00 80.56 90 GLU A C 1
ATOM 678 O O . GLU A 1 90 ? -3.768 9.563 17.159 1.00 80.56 90 GLU A O 1
ATOM 683 N N . VAL A 1 91 ? -3.897 8.218 15.355 1.00 82.06 91 VAL A N 1
ATOM 684 C CA . VAL A 1 91 ? -2.473 7.969 15.167 1.00 82.06 91 VAL A CA 1
ATOM 685 C C . VAL A 1 91 ? -2.166 8.356 13.733 1.00 82.06 91 VAL A C 1
ATOM 687 O O . VAL A 1 91 ? -2.733 7.790 12.803 1.00 82.06 91 VAL A O 1
ATOM 690 N N . ILE A 1 92 ? -1.328 9.368 13.566 1.00 81.19 92 ILE A N 1
ATOM 691 C CA . ILE A 1 92 ? -0.851 9.824 12.269 1.00 81.19 92 ILE A CA 1
ATOM 692 C C . ILE A 1 92 ? 0.529 9.226 12.054 1.00 81.19 92 ILE A C 1
ATOM 694 O O . ILE A 1 92 ? 1.439 9.614 12.777 1.00 81.19 92 ILE A O 1
ATOM 698 N N . ASP A 1 93 ? 0.693 8.355 11.069 1.00 82.44 93 ASP A N 1
ATOM 699 C CA . ASP A 1 93 ? 1.961 7.732 10.711 1.00 82.44 93 ASP A CA 1
ATOM 700 C C . ASP A 1 93 ? 2.514 8.359 9.427 1.00 82.44 93 ASP A C 1
ATOM 702 O O . ASP A 1 93 ? 1.862 8.388 8.382 1.00 82.44 93 ASP A O 1
ATOM 706 N N . PHE A 1 94 ? 3.740 8.874 9.495 1.00 82.69 94 PHE A N 1
ATOM 707 C CA . PHE A 1 94 ? 4.462 9.376 8.327 1.00 82.69 94 PHE A CA 1
ATOM 708 C C . PHE A 1 94 ? 5.974 9.219 8.498 1.00 82.69 94 PHE A C 1
ATOM 710 O O . PHE A 1 94 ? 6.481 9.105 9.620 1.00 82.69 94 PHE A O 1
ATOM 717 N N . MET A 1 95 ? 6.701 9.259 7.383 1.00 85.31 95 MET A N 1
ATOM 718 C CA . MET A 1 95 ? 8.147 9.449 7.377 1.00 85.31 95 MET A CA 1
ATOM 719 C C . MET A 1 95 ? 8.494 10.715 6.586 1.00 85.31 95 MET A C 1
ATOM 721 O O . MET A 1 95 ? 7.856 11.049 5.589 1.00 85.31 95 MET A O 1
ATOM 725 N N . GLU A 1 96 ? 9.491 11.463 7.056 1.00 76.31 96 GLU A N 1
ATOM 726 C CA . GLU A 1 96 ? 9.965 12.659 6.355 1.00 76.31 96 GLU A CA 1
ATOM 727 C C . GLU A 1 96 ? 10.765 12.251 5.106 1.00 76.31 96 GLU A C 1
ATOM 729 O O . GLU A 1 96 ? 11.739 11.510 5.248 1.00 76.31 96 GLU A O 1
ATOM 734 N N . PRO A 1 97 ? 10.429 12.749 3.899 1.00 76.38 97 PRO A N 1
ATOM 735 C CA . PRO A 1 97 ? 11.135 12.366 2.682 1.00 76.38 97 PRO A CA 1
ATOM 736 C C . PRO A 1 97 ? 12.627 12.694 2.745 1.00 76.38 97 PRO A C 1
ATOM 738 O O . PRO A 1 97 ? 13.025 13.836 3.002 1.00 76.38 97 PRO A O 1
ATOM 741 N N . ILE A 1 98 ? 13.469 11.716 2.415 1.00 75.31 98 ILE A N 1
ATOM 742 C CA . ILE A 1 98 ? 14.918 11.908 2.378 1.00 75.31 98 ILE A CA 1
ATOM 743 C C . ILE A 1 98 ? 15.345 12.172 0.934 1.00 75.31 98 ILE A C 1
ATOM 745 O O . ILE A 1 98 ? 15.504 11.262 0.127 1.00 75.31 98 ILE A O 1
ATOM 749 N N . ALA A 1 99 ? 15.597 13.443 0.604 1.00 70.88 99 ALA A N 1
ATOM 750 C CA . ALA A 1 99 ? 15.958 13.868 -0.757 1.00 70.88 99 ALA A CA 1
ATOM 751 C C . ALA A 1 99 ? 17.302 13.303 -1.273 1.00 70.88 99 ALA A C 1
ATOM 753 O O . ALA A 1 99 ? 17.610 13.381 -2.466 1.00 70.88 99 ALA A O 1
ATOM 754 N N . SER A 1 100 ? 18.134 12.761 -0.382 1.00 73.25 100 SER A N 1
ATOM 755 C CA . SER A 1 100 ? 19.405 12.135 -0.743 1.00 73.25 100 SER A CA 1
ATOM 756 C C . SER A 1 100 ? 19.178 10.824 -1.501 1.00 73.25 100 SER A C 1
ATOM 758 O O . SER A 1 100 ? 18.319 10.029 -1.144 1.00 73.25 100 SER A O 1
ATOM 760 N N . ARG A 1 101 ? 20.012 10.542 -2.508 1.00 67.31 101 ARG A N 1
ATOM 761 C CA . ARG A 1 101 ? 20.082 9.209 -3.145 1.00 67.31 101 ARG A CA 1
ATOM 762 C C . ARG A 1 101 ? 20.991 8.230 -2.401 1.00 67.31 101 ARG A C 1
ATOM 764 O O . ARG A 1 101 ? 21.065 7.061 -2.764 1.00 67.31 101 ARG A O 1
ATOM 771 N N . VAL A 1 102 ? 21.722 8.716 -1.400 1.00 73.62 102 VAL A N 1
ATOM 772 C CA . VAL A 1 102 ? 22.505 7.877 -0.491 1.00 73.62 102 VAL A CA 1
ATOM 773 C C . VAL A 1 102 ? 21.576 7.423 0.639 1.00 73.62 102 VAL A C 1
ATOM 775 O O . VAL A 1 102 ? 20.968 8.303 1.260 1.00 73.62 102 VAL A O 1
ATOM 778 N N . PRO A 1 103 ? 21.480 6.107 0.917 1.00 66.06 103 PRO A N 1
ATOM 779 C CA . PRO A 1 103 ? 20.668 5.583 2.008 1.00 66.06 103 PRO A CA 1
ATOM 780 C C . PRO A 1 103 ? 21.028 6.242 3.339 1.00 66.06 103 PRO A C 1
ATOM 782 O O . PRO A 1 103 ? 22.204 6.294 3.714 1.00 66.06 103 PRO A O 1
ATOM 785 N N . ALA A 1 104 ? 20.027 6.762 4.037 1.00 68.62 104 ALA A N 1
ATOM 786 C CA . ALA A 1 104 ? 20.199 7.294 5.371 1.00 68.62 104 ALA A CA 1
ATOM 787 C C . ALA A 1 104 ? 20.474 6.158 6.360 1.00 68.62 104 ALA A C 1
ATOM 789 O O . ALA A 1 104 ? 20.037 5.023 6.197 1.00 68.62 104 ALA A O 1
ATOM 790 N N . ALA A 1 105 ? 21.227 6.472 7.410 1.00 54.25 105 ALA A N 1
ATOM 791 C CA . ALA A 1 105 ? 21.443 5.532 8.507 1.00 54.25 105 ALA A CA 1
ATOM 792 C C . ALA A 1 105 ? 20.247 5.484 9.475 1.00 54.25 105 ALA A C 1
ATOM 794 O O . ALA A 1 105 ? 20.141 4.554 10.271 1.00 54.25 105 ALA A O 1
ATOM 795 N N . THR A 1 106 ? 19.369 6.490 9.419 1.00 59.56 106 THR A N 1
ATOM 796 C CA . THR A 1 106 ? 18.265 6.677 10.358 1.00 59.56 106 THR A CA 1
ATOM 797 C C . THR A 1 106 ? 17.023 7.103 9.595 1.00 59.56 106 THR A C 1
ATOM 799 O O . THR A 1 106 ? 17.048 8.115 8.899 1.00 59.56 106 THR A O 1
ATOM 802 N N . HIS A 1 107 ? 15.943 6.360 9.801 1.00 68.69 107 HIS A N 1
ATOM 803 C CA . HIS A 1 107 ? 14.610 6.642 9.282 1.00 68.69 107 HIS A CA 1
ATOM 804 C C . HIS A 1 107 ? 13.687 6.859 10.478 1.00 68.69 107 HIS A C 1
ATOM 806 O O . HIS A 1 107 ? 13.847 6.196 11.509 1.00 68.69 107 HIS A O 1
ATOM 812 N N . ARG A 1 108 ? 12.761 7.814 10.387 1.00 69.06 108 ARG A N 1
ATOM 813 C CA . ARG A 1 108 ? 11.880 8.166 11.503 1.00 69.06 108 ARG A CA 1
ATOM 814 C C . ARG A 1 108 ? 10.430 8.009 11.077 1.00 69.06 108 ARG A C 1
ATOM 816 O O . ARG A 1 108 ? 9.928 8.824 10.316 1.00 69.06 108 ARG A O 1
ATOM 823 N N . LEU A 1 109 ? 9.782 6.992 11.631 1.00 54.03 109 LEU A N 1
ATOM 824 C CA . LEU A 1 109 ? 8.331 6.893 11.656 1.00 54.03 109 LEU A CA 1
ATOM 825 C C . LEU A 1 109 ? 7.823 7.743 12.826 1.00 54.03 109 LEU A C 1
ATOM 827 O O . LEU A 1 109 ? 8.229 7.514 13.970 1.00 54.03 109 LEU A O 1
ATOM 831 N N . ILE A 1 110 ? 7.011 8.758 12.540 1.00 61.94 110 ILE A N 1
ATOM 832 C CA . ILE A 1 110 ? 6.456 9.657 13.556 1.00 61.94 110 ILE A CA 1
ATOM 833 C C . ILE A 1 110 ? 4.971 9.334 13.727 1.00 61.94 110 ILE A C 1
ATOM 835 O O . ILE A 1 110 ? 4.203 9.724 12.855 1.00 61.94 110 ILE A O 1
ATOM 839 N N . PRO A 1 111 ? 4.562 8.692 14.837 1.00 56.00 111 PRO A N 1
ATOM 840 C CA . PRO A 1 111 ? 3.164 8.617 15.235 1.00 56.00 111 PRO A CA 1
ATOM 841 C C . PRO A 1 111 ? 2.749 9.917 15.952 1.00 56.00 111 PRO A C 1
ATOM 843 O O . PRO A 1 111 ? 3.306 10.245 17.005 1.00 56.00 111 PRO A O 1
ATOM 846 N N . SER A 1 112 ? 1.783 10.669 15.412 1.00 50.22 112 SER A N 1
ATOM 847 C CA . SER A 1 112 ? 1.274 11.920 16.010 1.00 50.22 112 SER A CA 1
ATOM 848 C C . SER A 1 112 ? -0.238 11.874 16.291 1.00 50.22 112 SER A C 1
ATOM 850 O O . SER A 1 112 ? -0.993 11.451 15.422 1.00 50.22 112 SER A O 1
ATOM 852 N N . PRO A 1 113 ? -0.723 12.320 17.463 1.00 46.81 113 PRO A N 1
ATOM 853 C CA . PRO A 1 113 ? -2.150 12.403 17.755 1.00 46.81 113 PRO A CA 1
ATOM 854 C C . PRO A 1 113 ? -2.740 13.758 17.334 1.00 46.81 113 PRO A C 1
ATOM 856 O O . PRO A 1 113 ? -2.876 14.660 18.156 1.00 46.81 113 PRO A O 1
ATOM 859 N N . GLU A 1 114 ? -3.125 13.916 16.067 1.00 44.34 114 GLU A N 1
ATOM 860 C CA . GLU A 1 114 ? -3.938 15.057 15.602 1.00 44.34 114 GLU A CA 1
ATOM 861 C C . GLU A 1 114 ? -5.036 14.590 14.636 1.00 44.34 114 GLU A C 1
ATOM 863 O O . GLU A 1 114 ? -4.955 13.481 14.116 1.00 44.34 114 GLU A O 1
ATOM 868 N N . GLY A 1 115 ? -6.094 15.394 14.438 1.00 38.44 115 GLY A N 1
ATOM 869 C CA . GLY A 1 115 ? -7.314 14.924 13.771 1.00 38.44 115 GLY A CA 1
ATOM 870 C C . GLY A 1 115 ? -7.803 15.691 12.546 1.00 38.44 115 GLY A C 1
ATOM 871 O O . GLY A 1 115 ? -7.994 16.898 12.654 1.00 38.44 115 GLY A O 1
ATOM 872 N N . LEU A 1 116 ? -8.099 15.003 11.419 1.00 41.50 116 LEU A N 1
ATOM 873 C CA . LEU A 1 116 ? -8.739 15.582 10.204 1.00 41.50 116 LEU A CA 1
ATOM 874 C C . LEU A 1 116 ? -9.570 14.595 9.333 1.00 41.50 116 LEU A C 1
ATOM 876 O O . LEU A 1 116 ? -9.385 13.383 9.354 1.00 41.50 116 LEU A O 1
ATOM 880 N N . ARG A 1 117 ? -10.546 15.116 8.565 1.00 39.28 117 ARG A N 1
ATOM 881 C CA . ARG A 1 117 ? -11.590 14.365 7.817 1.00 39.28 117 ARG A CA 1
ATOM 882 C C . ARG A 1 117 ? -11.239 14.120 6.333 1.00 39.28 117 ARG A C 1
ATOM 884 O O . ARG A 1 117 ? -10.749 15.037 5.688 1.00 39.28 117 ARG A O 1
ATOM 891 N N . GLY A 1 118 ? -11.639 12.964 5.780 1.00 50.12 118 GLY A N 1
ATOM 892 C CA . GLY A 1 118 ? -11.580 12.610 4.346 1.00 50.12 118 GLY A CA 1
ATOM 893 C C . GLY A 1 118 ? -12.416 11.357 4.009 1.00 50.12 118 GLY A C 1
ATOM 894 O O . GLY A 1 118 ? -12.916 10.698 4.924 1.00 50.12 118 GLY A O 1
ATOM 895 N N . SER A 1 119 ? -12.613 11.060 2.719 1.00 52.97 119 SER A N 1
ATOM 896 C CA . SER A 1 119 ? -13.253 9.833 2.201 1.00 52.97 119 SER A CA 1
ATOM 897 C C . SER A 1 119 ? -12.249 9.014 1.387 1.00 52.97 119 SER A C 1
ATOM 899 O O . SER A 1 119 ? -11.563 9.592 0.552 1.00 52.97 119 SER A O 1
ATOM 901 N N . GLU A 1 120 ? -12.204 7.704 1.626 1.00 57.16 120 GLU A N 1
ATOM 902 C CA . GLU A 1 120 ? -11.175 6.764 1.148 1.00 57.16 120 GLU A CA 1
ATOM 903 C C . GLU A 1 120 ? -11.591 6.023 -0.144 1.00 57.16 120 GLU A C 1
ATOM 905 O O . GLU A 1 120 ? -12.784 5.804 -0.393 1.00 57.16 120 GLU A O 1
ATOM 910 N N . GLY A 1 121 ? -10.605 5.638 -0.955 1.00 66.38 121 GLY A N 1
ATOM 911 C CA . GLY A 1 121 ? -10.706 4.882 -2.204 1.00 66.38 121 GLY A CA 1
ATOM 912 C C . GLY A 1 121 ? -9.828 3.620 -2.224 1.00 66.38 121 GLY A C 1
ATOM 913 O O . GLY A 1 121 ? -9.323 3.155 -1.212 1.00 66.38 121 GLY A O 1
ATOM 914 N N . THR A 1 122 ? -9.689 2.992 -3.394 1.00 71.56 122 THR A N 1
ATOM 915 C CA . THR A 1 122 ? -8.869 1.779 -3.574 1.00 71.56 122 THR A CA 1
ATOM 916 C C . THR A 1 122 ? -7.444 2.138 -3.975 1.00 71.56 122 THR A C 1
ATOM 918 O O . THR A 1 122 ? -7.259 2.821 -4.980 1.00 71.56 122 THR A O 1
ATOM 921 N N . PHE A 1 123 ? -6.442 1.598 -3.277 1.00 76.12 123 PHE A N 1
ATOM 922 C CA . PHE A 1 123 ? -5.029 1.809 -3.606 1.00 76.12 123 PHE A CA 1
ATOM 923 C C . PHE A 1 123 ? -4.674 1.331 -5.014 1.00 76.12 123 PHE A C 1
ATOM 925 O O . PHE A 1 123 ? -4.707 0.134 -5.339 1.00 76.12 123 PHE A O 1
ATOM 932 N N . SER A 1 124 ? -4.255 2.283 -5.844 1.00 82.81 124 SER A N 1
ATOM 933 C CA . SER A 1 124 ? -3.833 2.035 -7.220 1.00 82.81 124 SER A CA 1
ATOM 934 C C . SER A 1 124 ? -2.578 1.158 -7.265 1.00 82.81 124 SER A C 1
ATOM 936 O O . SER A 1 124 ? -2.496 0.232 -8.075 1.00 82.81 124 SER A O 1
ATOM 938 N N . LEU A 1 125 ? -1.638 1.384 -6.337 1.00 82.50 125 LEU A N 1
ATOM 939 C CA . LEU A 1 125 ? -0.420 0.588 -6.155 1.00 82.50 125 LEU A CA 1
ATOM 940 C C . LEU A 1 125 ? -0.728 -0.910 -6.004 1.00 82.50 125 LEU A C 1
ATOM 942 O O . LEU A 1 125 ? -0.225 -1.735 -6.769 1.00 82.50 125 LEU A O 1
ATOM 946 N N . CYS A 1 126 ? -1.588 -1.261 -5.045 1.00 73.94 126 CYS A N 1
ATOM 947 C CA . CYS A 1 126 ? -1.950 -2.646 -4.740 1.00 73.94 126 CYS A CA 1
ATOM 948 C C . CYS A 1 126 ? -2.602 -3.342 -5.939 1.00 73.94 126 CYS A C 1
ATOM 950 O O . CYS A 1 126 ? -2.374 -4.527 -6.184 1.00 73.94 126 CYS A O 1
ATOM 952 N N . SER A 1 127 ? -3.370 -2.593 -6.730 1.00 83.75 127 SER A N 1
ATOM 953 C CA . SER A 1 127 ? -4.005 -3.111 -7.939 1.00 83.75 127 SER A CA 1
ATOM 954 C C . SER A 1 127 ? -2.981 -3.480 -9.019 1.00 83.75 127 SER A C 1
ATOM 956 O O . SER A 1 127 ? -3.121 -4.523 -9.662 1.00 83.75 127 SER A O 1
ATOM 958 N N . PHE A 1 128 ? -1.913 -2.696 -9.186 1.00 85.88 128 PHE A N 1
ATOM 959 C CA . PHE A 1 128 ? -0.820 -3.046 -10.098 1.00 85.88 128 PHE A CA 1
ATOM 960 C C . PHE A 1 128 ? 0.051 -4.190 -9.567 1.00 85.88 128 PHE A C 1
ATOM 962 O O . PHE A 1 128 ? 0.357 -5.115 -10.319 1.00 85.88 128 PHE A O 1
ATOM 969 N N . LEU A 1 129 ? 0.364 -4.218 -8.270 1.00 72.62 129 LEU A N 1
ATOM 970 C CA . LEU A 1 129 ? 1.066 -5.358 -7.660 1.00 72.62 129 LEU A CA 1
ATOM 971 C C . LEU A 1 129 ? 0.266 -6.666 -7.798 1.00 72.62 129 LEU A C 1
ATOM 973 O O . LEU A 1 129 ? 0.833 -7.733 -8.040 1.00 72.62 129 LEU A O 1
ATOM 977 N N . TYR A 1 130 ? -1.066 -6.598 -7.728 1.00 80.00 130 TYR A N 1
ATOM 978 C CA . TYR A 1 130 ? -1.931 -7.744 -7.997 1.00 80.00 130 TYR A CA 1
ATOM 979 C C . TYR A 1 130 ? -1.825 -8.236 -9.449 1.00 80.00 130 TYR A C 1
ATOM 981 O O . TYR A 1 130 ? -1.769 -9.447 -9.682 1.00 80.00 130 TYR A O 1
ATOM 989 N N . VAL A 1 131 ? -1.755 -7.325 -10.428 1.00 85.50 131 VAL A N 1
ATOM 990 C CA . VAL A 1 131 ? -1.496 -7.687 -11.832 1.00 85.50 131 VAL A CA 1
ATOM 991 C C . VAL A 1 131 ? -0.162 -8.411 -11.962 1.00 85.50 131 VAL A C 1
ATOM 993 O O . VAL A 1 131 ? -0.113 -9.474 -12.583 1.00 85.50 131 VAL A O 1
ATOM 996 N N . GLU A 1 132 ? 0.901 -7.865 -11.372 1.00 81.31 132 GLU A N 1
ATOM 997 C CA . GLU A 1 132 ? 2.225 -8.483 -11.397 1.00 81.31 132 GLU A CA 1
ATOM 998 C C . GLU A 1 132 ? 2.180 -9.907 -10.825 1.00 81.31 132 GLU A C 1
ATOM 1000 O O . GLU A 1 132 ? 2.650 -10.855 -11.458 1.00 81.31 132 GLU A O 1
ATOM 1005 N N . ALA A 1 133 ? 1.546 -10.091 -9.665 1.00 71.56 133 ALA A N 1
ATOM 1006 C CA . ALA A 1 133 ? 1.403 -11.400 -9.036 1.00 71.56 133 ALA A CA 1
ATOM 1007 C C . ALA A 1 133 ? 0.601 -12.387 -9.906 1.00 71.56 133 ALA A C 1
ATOM 1009 O O . ALA A 1 133 ? 0.941 -13.574 -10.005 1.00 71.56 133 ALA A O 1
ATOM 1010 N N . LEU A 1 134 ? -0.466 -11.927 -10.569 1.00 75.56 134 LEU A N 1
ATOM 1011 C CA . LEU A 1 134 ? -1.218 -12.747 -11.520 1.00 75.56 134 LEU A CA 1
ATOM 1012 C C . LEU A 1 134 ? -0.360 -13.146 -12.726 1.00 75.56 134 LEU A C 1
ATOM 1014 O O . LEU A 1 134 ? -0.400 -14.313 -13.118 1.00 75.56 134 LEU A O 1
ATOM 1018 N N . ALA A 1 135 ? 0.425 -12.216 -13.277 1.00 81.62 135 ALA A N 1
ATOM 1019 C CA . ALA A 1 135 ? 1.319 -12.483 -14.396 1.00 81.62 135 ALA A CA 1
ATOM 1020 C C . ALA A 1 135 ? 2.361 -13.537 -14.008 1.00 81.62 135 ALA A C 1
ATOM 1022 O O . ALA A 1 135 ? 2.368 -14.625 -14.579 1.00 81.62 135 ALA A O 1
ATOM 1023 N N . ARG A 1 136 ? 3.135 -13.290 -12.944 1.00 77.50 136 ARG A N 1
ATOM 1024 C CA . ARG A 1 136 ? 4.197 -14.195 -12.465 1.00 77.50 136 ARG A CA 1
ATOM 1025 C C . ARG A 1 136 ? 3.700 -15.586 -12.063 1.00 77.50 136 ARG A C 1
ATOM 1027 O O . ARG A 1 136 ? 4.470 -16.539 -12.067 1.00 77.50 136 ARG A O 1
ATOM 1034 N N . SER A 1 137 ? 2.418 -15.723 -11.722 1.00 78.25 137 SER A N 1
ATOM 1035 C CA . SER A 1 137 ? 1.792 -17.023 -11.427 1.00 78.25 137 SER A CA 1
ATOM 1036 C C . SER A 1 137 ? 1.218 -17.736 -12.660 1.00 78.25 137 SER A C 1
ATOM 1038 O O . SER A 1 137 ? 0.478 -18.708 -12.513 1.00 78.25 137 SER A O 1
ATOM 1040 N N . GLY A 1 138 ? 1.510 -17.256 -13.874 1.00 82.38 138 GLY A N 1
ATOM 1041 C CA . GLY A 1 138 ? 1.039 -17.833 -15.136 1.00 82.38 138 GLY A CA 1
ATOM 1042 C C . GLY A 1 138 ? -0.444 -17.580 -15.429 1.00 82.38 138 GLY A C 1
ATOM 1043 O O . GLY A 1 138 ? -0.984 -18.081 -16.414 1.00 82.38 138 GLY A O 1
ATOM 1044 N N . ARG A 1 139 ? -1.142 -16.780 -14.610 1.00 86.50 139 ARG A N 1
ATOM 1045 C CA . ARG A 1 139 ? -2.568 -16.439 -14.786 1.00 86.50 139 ARG A CA 1
ATOM 1046 C C . ARG A 1 139 ? -2.734 -15.250 -15.739 1.00 86.50 139 ARG A C 1
ATOM 1048 O O . ARG A 1 139 ? -3.443 -14.288 -15.440 1.00 86.50 139 ARG A O 1
ATOM 1055 N N . VAL A 1 140 ? -2.103 -15.346 -16.909 1.00 93.19 140 VAL A N 1
ATOM 1056 C CA . VAL A 1 140 ? -1.874 -14.241 -17.856 1.00 93.19 140 VAL A CA 1
ATOM 1057 C C . VAL A 1 140 ? -3.168 -13.561 -18.312 1.00 93.19 140 VAL A C 1
ATOM 1059 O O . VAL A 1 140 ? -3.253 -12.337 -18.296 1.00 93.19 140 VAL A O 1
ATOM 1062 N N . HIS A 1 141 ? -4.224 -14.320 -18.626 1.00 92.12 141 HIS A N 1
ATOM 1063 C CA . HIS A 1 141 ? -5.506 -13.733 -19.043 1.00 92.12 141 HIS A CA 1
ATOM 1064 C C . HIS A 1 141 ? -6.128 -12.839 -17.955 1.00 92.12 141 HIS A C 1
ATOM 1066 O O . HIS A 1 141 ? -6.637 -11.756 -18.240 1.00 92.12 141 HIS A O 1
ATOM 1072 N N . ARG A 1 142 ? -6.073 -13.270 -16.685 1.00 82.50 142 ARG A N 1
ATOM 1073 C CA . ARG A 1 142 ? -6.590 -12.474 -15.559 1.00 82.50 142 ARG A CA 1
ATOM 1074 C C . ARG A 1 142 ? -5.713 -11.255 -15.298 1.00 82.50 142 ARG A C 1
ATOM 1076 O O . ARG A 1 142 ? -6.257 -10.191 -15.022 1.00 82.50 142 ARG A O 1
ATOM 1083 N N . ALA A 1 143 ? -4.393 -11.413 -15.404 1.00 85.88 143 ALA A N 1
ATOM 1084 C CA . ALA A 1 143 ? -3.443 -10.313 -15.274 1.00 85.88 143 ALA A CA 1
ATOM 1085 C C . ALA A 1 143 ? -3.714 -9.232 -16.327 1.00 85.88 143 ALA A C 1
ATOM 1087 O O . ALA A 1 143 ? -3.885 -8.070 -15.976 1.00 85.88 143 ALA A O 1
ATOM 1088 N N . ARG A 1 144 ? -3.862 -9.629 -17.598 1.00 95.31 144 ARG A N 1
ATOM 1089 C CA . ARG A 1 144 ? -4.163 -8.709 -18.698 1.00 95.31 144 ARG A CA 1
ATOM 1090 C C . ARG A 1 144 ? -5.479 -7.970 -18.489 1.00 95.31 144 ARG A C 1
ATOM 1092 O O . ARG A 1 144 ? -5.506 -6.752 -18.606 1.00 95.31 144 ARG A O 1
ATOM 1099 N N . TYR A 1 145 ? -6.538 -8.689 -18.121 1.00 93.56 145 TYR A N 1
ATOM 1100 C CA . TYR A 1 145 ? -7.835 -8.074 -17.840 1.00 93.56 145 TYR A CA 1
ATOM 1101 C C . TYR A 1 145 ? -7.756 -7.032 -16.714 1.00 93.56 145 TYR A C 1
ATOM 1103 O O . TYR A 1 145 ? -8.274 -5.927 -16.856 1.00 93.56 145 TYR A O 1
ATOM 1111 N N . ALA A 1 146 ? -7.103 -7.371 -15.598 1.00 87.31 146 ALA A N 1
ATOM 1112 C CA . ALA A 1 146 ? -6.946 -6.456 -14.471 1.00 87.31 146 ALA A CA 1
ATOM 1113 C C . ALA A 1 146 ? -6.081 -5.238 -14.836 1.00 87.31 146 ALA A C 1
ATOM 1115 O O . ALA A 1 146 ? -6.423 -4.120 -14.460 1.00 87.31 146 ALA A O 1
ATOM 1116 N N . PHE A 1 147 ? -5.016 -5.440 -15.616 1.00 95.88 147 PHE A N 1
ATOM 1117 C CA . PHE A 1 147 ? -4.147 -4.365 -16.089 1.00 95.88 147 PHE A CA 1
ATOM 1118 C C . PHE A 1 147 ? -4.889 -3.394 -17.007 1.00 95.88 147 PHE A C 1
ATOM 1120 O O . PHE A 1 147 ? -4.898 -2.196 -16.745 1.00 95.88 147 PHE A O 1
ATOM 1127 N N . ASP A 1 148 ? -5.581 -3.909 -18.027 1.00 96.12 148 ASP A N 1
ATOM 1128 C CA . ASP A 1 148 ? -6.360 -3.089 -18.958 1.00 96.12 148 ASP A CA 1
ATOM 1129 C C . ASP A 1 148 ? -7.451 -2.306 -18.225 1.00 96.12 148 ASP A C 1
ATOM 1131 O O . ASP A 1 148 ? -7.650 -1.125 -18.499 1.00 96.12 148 ASP A O 1
ATOM 1135 N N . LYS A 1 149 ? -8.114 -2.931 -17.242 1.00 92.19 149 LYS A N 1
ATOM 1136 C CA . LYS A 1 149 ? -9.086 -2.244 -16.386 1.00 92.19 149 LYS A CA 1
ATOM 1137 C C . LYS A 1 149 ? -8.431 -1.110 -15.597 1.00 92.19 149 LYS A C 1
ATOM 1139 O O . LYS A 1 149 ? -8.985 -0.016 -15.570 1.00 92.19 149 LYS A O 1
ATOM 1144 N N . MET A 1 150 ? -7.269 -1.341 -14.989 1.00 94.00 150 MET A N 1
ATOM 1145 C CA . MET A 1 150 ? -6.553 -0.298 -14.251 1.00 94.00 150 MET A CA 1
ATOM 1146 C C . MET A 1 150 ? -6.169 0.880 -15.146 1.00 94.00 150 MET A C 1
ATOM 1148 O O . MET A 1 150 ? -6.369 2.024 -14.753 1.00 94.00 150 MET A O 1
ATOM 1152 N N . LEU A 1 151 ? -5.721 0.623 -16.378 1.00 94.88 151 LEU A N 1
ATOM 1153 C CA . LEU A 1 151 ? -5.392 1.679 -17.339 1.00 94.88 151 LEU A CA 1
ATOM 1154 C C . LEU A 1 151 ? -6.578 2.596 -17.681 1.00 94.88 151 LEU A C 1
ATOM 1156 O O . LEU A 1 151 ? -6.354 3.744 -18.052 1.00 94.88 151 LEU A O 1
ATOM 1160 N N . THR A 1 152 ? -7.828 2.141 -17.525 1.00 93.12 152 THR A N 1
ATOM 1161 C CA . THR A 1 152 ? -9.013 2.995 -17.756 1.00 93.12 152 THR A CA 1
ATOM 1162 C C . THR A 1 152 ? -9.212 4.084 -16.703 1.00 93.12 152 THR A C 1
ATOM 1164 O O . THR A 1 152 ? -9.941 5.037 -16.964 1.00 93.12 152 THR A O 1
ATOM 1167 N N . TYR A 1 153 ? -8.568 3.958 -15.540 1.00 92.69 153 TYR A N 1
ATOM 1168 C CA . TYR A 1 153 ? -8.617 4.954 -14.471 1.00 92.69 153 TYR A CA 1
ATOM 1169 C C . TYR A 1 153 ? -7.472 5.965 -14.546 1.00 92.69 153 TYR A C 1
ATOM 1171 O O . TYR A 1 153 ? -7.406 6.850 -13.701 1.00 92.69 153 TYR A O 1
ATOM 1179 N N . ALA A 1 154 ? -6.564 5.842 -15.517 1.00 92.94 154 ALA A N 1
ATOM 1180 C CA . ALA A 1 154 ? -5.533 6.846 -15.718 1.00 92.94 154 ALA A CA 1
ATOM 1181 C C . ALA A 1 154 ? -6.167 8.181 -16.133 1.00 92.94 154 ALA A C 1
ATOM 1183 O O . ALA A 1 154 ? -7.196 8.216 -16.815 1.00 92.94 154 ALA A O 1
ATOM 1184 N N . ASP A 1 155 ? -5.535 9.286 -15.759 1.00 88.50 155 ASP A N 1
ATOM 1185 C CA . ASP A 1 155 ? -5.958 10.594 -16.233 1.00 88.50 155 ASP A CA 1
ATOM 1186 C C . ASP A 1 155 ? -5.644 10.793 -17.735 1.00 88.50 155 ASP A C 1
ATOM 1188 O O . ASP A 1 155 ? -5.079 9.937 -18.421 1.00 88.50 155 ASP A O 1
ATOM 1192 N N . HIS A 1 156 ? -5.990 11.965 -18.268 1.00 89.12 156 HIS A N 1
ATOM 1193 C CA . HIS A 1 156 ? -5.779 12.314 -19.676 1.00 89.12 156 HIS A CA 1
ATOM 1194 C C . HIS A 1 156 ? -4.321 12.250 -20.177 1.00 89.12 156 HIS A C 1
ATOM 1196 O O . HIS A 1 156 ? -4.112 12.200 -21.391 1.00 89.12 156 HIS A O 1
ATOM 1202 N N . VAL A 1 157 ? -3.324 12.261 -19.285 1.00 90.75 157 VAL A N 1
ATOM 1203 C CA . VAL A 1 157 ? -1.898 12.122 -19.624 1.00 90.75 157 VAL A CA 1
ATOM 1204 C C . VAL A 1 157 ? -1.311 10.779 -19.176 1.00 90.75 157 VAL A C 1
ATOM 1206 O O . VAL A 1 157 ? -0.112 10.554 -19.335 1.00 90.75 157 VAL A O 1
ATOM 1209 N N . GLY A 1 158 ? -2.143 9.859 -18.684 1.00 89.88 158 GLY A N 1
ATOM 1210 C CA . GLY A 1 158 ? -1.734 8.519 -18.269 1.00 89.88 158 GLY A CA 1
ATOM 1211 C C . GLY A 1 158 ? -1.213 8.438 -16.833 1.00 89.88 158 GLY A C 1
ATOM 1212 O O . GLY A 1 158 ? -0.518 7.475 -16.508 1.00 89.88 158 GLY A O 1
ATOM 1213 N N . LEU A 1 159 ? -1.507 9.435 -15.994 1.00 90.69 159 LEU A N 1
ATOM 1214 C CA . LEU A 1 159 ? -1.058 9.503 -14.608 1.00 90.69 159 LEU A CA 1
ATOM 1215 C C . LEU A 1 159 ? -2.114 8.990 -13.625 1.00 90.69 159 LEU A C 1
ATOM 1217 O O . LEU A 1 159 ? -3.317 9.086 -13.866 1.00 90.69 159 LEU A O 1
ATOM 1221 N N . PHE A 1 160 ? -1.636 8.484 -12.491 1.00 90.38 160 PHE A N 1
ATOM 1222 C CA . PHE A 1 160 ? -2.447 7.963 -11.392 1.00 90.38 160 PHE A CA 1
ATOM 1223 C C . PHE A 1 160 ? -2.201 8.694 -10.073 1.00 90.38 160 PHE A C 1
ATOM 1225 O O . PHE A 1 160 ? -1.071 9.082 -9.755 1.00 90.38 160 PHE A O 1
ATOM 1232 N N . ALA A 1 161 ? -3.259 8.803 -9.278 1.00 84.56 161 ALA A N 1
ATOM 1233 C CA . ALA A 1 161 ? -3.189 9.129 -7.869 1.00 84.56 161 ALA A CA 1
ATOM 1234 C C . ALA A 1 161 ? -2.904 7.882 -7.025 1.00 84.56 161 ALA A C 1
ATOM 1236 O O . ALA A 1 161 ? -2.815 6.749 -7.513 1.00 84.56 161 ALA A O 1
ATOM 1237 N N . GLU A 1 162 ? -2.745 8.117 -5.733 1.00 78.50 162 GLU A N 1
ATOM 1238 C CA . GLU A 1 162 ? -2.619 7.092 -4.707 1.00 78.50 162 GLU A CA 1
ATOM 1239 C C . GLU A 1 162 ? -3.803 6.124 -4.701 1.00 78.50 162 GLU A C 1
ATOM 1241 O O . GLU A 1 162 ? -3.623 4.904 -4.757 1.00 78.50 162 GLU A O 1
ATOM 1246 N N . GLU A 1 163 ? -5.009 6.681 -4.741 1.00 81.38 163 GLU A N 1
ATOM 1247 C CA . GLU A 1 163 ? -6.263 5.957 -4.630 1.00 81.38 163 GLU A CA 1
ATOM 1248 C C . GLU A 1 163 ? -7.198 6.281 -5.802 1.00 81.38 163 GLU A C 1
ATOM 1250 O O . GLU A 1 163 ? -7.188 7.374 -6.373 1.00 81.38 163 GLU A O 1
ATOM 1255 N N . ILE A 1 164 ? -8.047 5.314 -6.141 1.00 83.81 164 ILE A N 1
ATOM 1256 C CA . ILE A 1 164 ? -9.171 5.488 -7.060 1.00 83.81 164 ILE A CA 1
ATOM 1257 C C . ILE A 1 164 ? -10.456 5.360 -6.250 1.00 83.81 164 ILE A C 1
ATOM 1259 O O . ILE A 1 164 ? -10.739 4.310 -5.665 1.00 83.81 164 ILE A O 1
ATOM 1263 N N . GLY A 1 165 ? -11.238 6.432 -6.214 1.00 80.50 165 GLY A N 1
ATOM 1264 C CA . GLY A 1 165 ? -12.518 6.450 -5.527 1.00 80.50 165 GLY A CA 1
ATOM 1265 C C . GLY A 1 165 ? -13.612 5.658 -6.258 1.00 80.50 165 GLY A C 1
ATOM 1266 O O . GLY A 1 165 ? -13.423 5.194 -7.389 1.00 80.50 165 GLY A O 1
ATOM 1267 N N . PRO A 1 166 ? -14.788 5.470 -5.633 1.00 75.88 166 PRO A N 1
ATOM 1268 C CA . PRO A 1 166 ? -15.850 4.611 -6.162 1.00 75.88 166 PRO A CA 1
ATOM 1269 C C . PRO A 1 166 ? -16.388 5.019 -7.539 1.00 75.88 166 PRO A C 1
ATOM 1271 O O . PRO A 1 166 ? -16.924 4.173 -8.258 1.00 75.88 166 PRO A O 1
ATOM 1274 N N . SER A 1 167 ? -16.271 6.296 -7.911 1.00 81.31 167 SER A N 1
ATOM 1275 C CA . SER A 1 167 ? -16.675 6.806 -9.226 1.00 81.31 167 SER A CA 1
ATOM 1276 C C . SER A 1 167 ? -15.523 6.887 -10.234 1.00 81.31 167 SER A C 1
ATOM 1278 O O . SER A 1 167 ? -15.728 7.337 -11.361 1.00 81.31 167 SER A O 1
ATOM 1280 N N . GLY A 1 168 ? -14.336 6.389 -9.869 1.00 82.44 168 GLY A N 1
ATOM 1281 C CA . GLY A 1 168 ? -13.124 6.447 -10.686 1.00 82.44 168 GLY A CA 1
ATOM 1282 C C . GLY A 1 168 ? -12.330 7.744 -10.519 1.00 82.44 168 GLY A C 1
ATOM 1283 O O . GLY A 1 168 ? -11.372 7.975 -11.255 1.00 82.44 168 GLY A O 1
ATOM 1284 N N . GLU A 1 169 ? -12.735 8.599 -9.583 1.00 86.56 169 GLU A N 1
ATOM 1285 C CA . GLU A 1 169 ? -12.037 9.830 -9.251 1.00 86.56 169 GLU A CA 1
ATOM 1286 C C . GLU A 1 169 ? -10.663 9.539 -8.641 1.00 86.56 169 GLU A C 1
ATOM 1288 O O . GLU A 1 169 ? -10.481 8.569 -7.908 1.00 86.56 169 GLU A O 1
ATOM 1293 N N . GLN A 1 170 ? -9.692 10.386 -8.961 1.00 86.44 170 GLN A N 1
ATOM 1294 C CA . GLN A 1 170 ? -8.342 10.308 -8.418 1.00 86.44 170 GLN A CA 1
ATOM 1295 C C . GLN A 1 170 ? -8.342 10.909 -7.006 1.00 86.44 170 GLN A C 1
ATOM 1297 O O . GLN A 1 170 ? -8.735 12.066 -6.843 1.00 86.44 170 GLN A O 1
ATOM 1302 N N . LEU A 1 171 ? -7.941 10.126 -6.004 1.00 75.75 171 LEU A N 1
ATOM 1303 C CA . LEU A 1 171 ? -7.919 10.505 -4.589 1.00 75.75 171 LEU A CA 1
ATOM 1304 C C . LEU A 1 171 ? -6.501 10.384 -4.015 1.00 75.75 171 LEU A C 1
ATOM 1306 O O . LEU A 1 171 ? -5.717 9.534 -4.437 1.00 75.75 171 LEU A O 1
ATOM 1310 N N . GLY A 1 172 ? -6.186 11.213 -3.020 1.00 69.75 172 GLY A N 1
ATOM 1311 C CA . GLY A 1 172 ? -4.863 11.231 -2.393 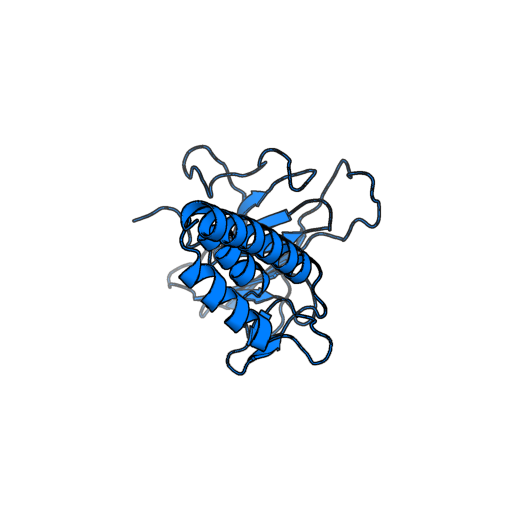1.00 69.75 172 GLY A CA 1
ATOM 1312 C C . GLY A 1 172 ? -3.806 11.888 -3.280 1.00 69.75 172 GLY A C 1
ATOM 1313 O O . GLY A 1 172 ? -4.124 12.669 -4.172 1.00 69.75 172 GLY A O 1
ATOM 1314 N N . ASN A 1 173 ? -2.530 11.584 -3.030 1.00 71.25 173 ASN A N 1
ATOM 1315 C CA . ASN A 1 173 ? -1.424 12.209 -3.763 1.00 71.25 173 ASN A CA 1
ATOM 1316 C C . ASN A 1 173 ? -1.569 12.061 -5.279 1.00 71.25 173 ASN A C 1
ATOM 1318 O O . ASN A 1 173 ? -1.778 10.953 -5.769 1.00 71.25 173 ASN A O 1
ATOM 1322 N N . PHE A 1 174 ? -1.336 13.137 -6.033 1.00 77.62 174 PHE A N 1
ATOM 1323 C CA . PHE A 1 174 ? -1.328 13.093 -7.494 1.00 77.62 174 PHE A CA 1
ATOM 1324 C C . PHE A 1 174 ? -0.229 13.987 -8.106 1.00 77.62 174 PHE A C 1
ATOM 1326 O O . PHE A 1 174 ? -0.153 15.171 -7.768 1.00 77.62 174 PHE A O 1
ATOM 1333 N N . PRO A 1 175 ? 0.586 13.481 -9.058 1.00 77.81 175 PRO A N 1
ATOM 1334 C CA . PRO 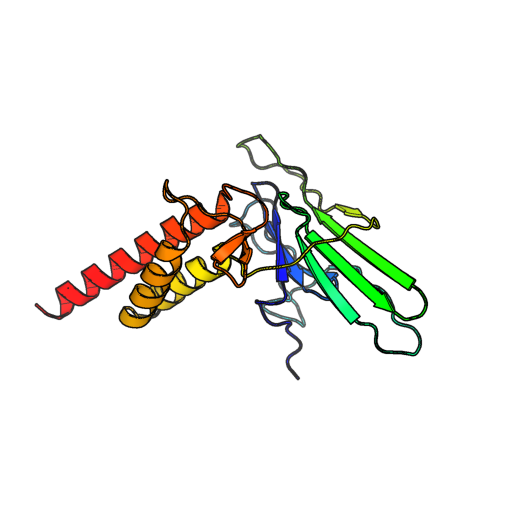A 1 175 ? 0.736 12.073 -9.436 1.00 77.81 175 PRO A CA 1
ATOM 1335 C C . PRO A 1 175 ? 1.515 11.287 -8.370 1.00 77.81 175 PRO A C 1
ATOM 1337 O O . PRO A 1 175 ? 2.499 11.780 -7.819 1.00 77.81 175 PRO A O 1
ATOM 1340 N N . GLN A 1 176 ? 1.121 10.041 -8.108 1.00 84.69 176 GLN A N 1
ATOM 1341 C CA . GLN A 1 176 ? 1.742 9.222 -7.063 1.00 84.69 176 GLN A CA 1
ATOM 1342 C C . GLN A 1 176 ? 2.836 8.320 -7.652 1.00 84.69 176 GLN A C 1
ATOM 1344 O O . GLN A 1 176 ? 2.567 7.427 -8.454 1.00 84.69 176 GLN A O 1
ATOM 1349 N N . ALA A 1 177 ? 4.100 8.556 -7.290 1.00 73.50 177 ALA A N 1
ATOM 1350 C CA . ALA A 1 177 ? 5.248 7.917 -7.941 1.00 73.50 177 ALA A CA 1
ATOM 1351 C C . ALA A 1 177 ? 5.303 6.382 -7.780 1.00 73.50 177 ALA A C 1
ATOM 1353 O O . ALA A 1 177 ? 5.684 5.687 -8.723 1.00 73.50 177 ALA A O 1
ATOM 1354 N N . PHE A 1 178 ? 4.905 5.829 -6.632 1.00 73.62 178 PHE A N 1
ATOM 1355 C CA . PHE A 1 178 ? 4.965 4.383 -6.377 1.00 73.62 178 PHE A CA 1
ATOM 1356 C C . PHE A 1 178 ? 3.928 3.580 -7.166 1.00 73.62 178 PHE A C 1
ATOM 1358 O O . PHE A 1 178 ? 4.239 2.502 -7.660 1.00 73.62 178 PHE A O 1
ATOM 1365 N N . THR A 1 179 ? 2.731 4.115 -7.367 1.00 83.12 179 THR A N 1
ATOM 1366 C CA . THR A 1 179 ? 1.688 3.598 -8.241 1.00 83.12 179 THR A CA 1
ATOM 1367 C C . THR A 1 179 ? 2.244 3.470 -9.648 1.00 83.12 179 T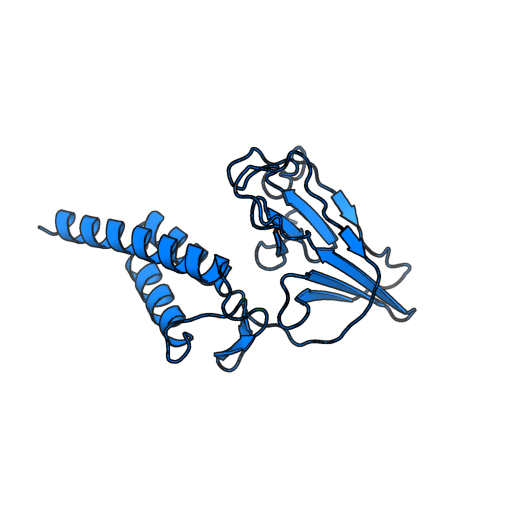HR A C 1
ATOM 1369 O O . THR A 1 179 ? 2.049 2.440 -10.286 1.00 83.12 179 THR A O 1
ATOM 1372 N N . HIS A 1 180 ? 3.015 4.459 -10.112 1.00 87.81 180 HIS A N 1
ATOM 1373 C CA . HIS A 1 180 ? 3.683 4.378 -11.411 1.00 87.81 180 HIS A CA 1
ATOM 1374 C C . HIS A 1 180 ? 4.836 3.369 -11.417 1.00 87.81 180 HIS A C 1
ATOM 1376 O O . HIS A 1 180 ? 5.033 2.680 -12.416 1.00 87.81 180 HIS A O 1
ATOM 1382 N N . LEU A 1 181 ? 5.575 3.222 -10.314 1.00 81.19 181 LEU A N 1
ATOM 1383 C CA . LEU A 1 181 ? 6.591 2.176 -10.190 1.00 81.19 181 LEU A CA 1
ATOM 1384 C C . LEU A 1 181 ? 5.965 0.773 -10.279 1.00 81.19 181 LEU A C 1
ATOM 1386 O O . LEU A 1 181 ? 6.454 -0.063 -11.037 1.00 81.19 181 LEU A O 1
ATOM 1390 N N . ALA A 1 182 ? 4.854 0.528 -9.578 1.00 74.12 182 ALA A N 1
ATOM 1391 C CA . ALA A 1 182 ? 4.127 -0.736 -9.660 1.00 74.12 182 ALA A CA 1
ATOM 1392 C C . ALA A 1 182 ? 3.445 -0.937 -11.015 1.00 74.12 182 ALA A C 1
ATOM 1394 O O . ALA A 1 182 ? 3.439 -2.056 -11.518 1.00 74.12 182 ALA A O 1
ATOM 1395 N N . LEU A 1 183 ? 2.926 0.121 -11.647 1.00 92.75 183 LEU A N 1
ATOM 1396 C CA . LEU A 1 183 ? 2.424 0.076 -13.024 1.00 92.75 183 LEU A CA 1
ATOM 1397 C C . LEU A 1 183 ? 3.509 -0.438 -13.979 1.00 92.75 183 LEU A C 1
ATOM 1399 O O . LEU A 1 183 ? 3.249 -1.344 -14.771 1.00 92.75 183 LEU A O 1
ATOM 1403 N N . VAL A 1 184 ? 4.728 0.106 -13.887 1.00 89.75 184 VAL A N 1
ATOM 1404 C CA . VAL A 1 184 ? 5.868 -0.331 -14.707 1.00 89.75 184 VAL A CA 1
ATOM 1405 C C . VAL A 1 184 ? 6.246 -1.780 -14.392 1.00 89.75 184 VAL A C 1
ATOM 1407 O O . VAL A 1 184 ? 6.418 -2.571 -15.319 1.00 89.75 184 VAL A O 1
ATOM 1410 N N . ALA A 1 185 ? 6.330 -2.159 -13.114 1.00 81.50 185 ALA A N 1
ATOM 1411 C CA . ALA A 1 185 ? 6.649 -3.531 -12.711 1.00 81.50 185 ALA A CA 1
ATOM 1412 C C . ALA A 1 185 ? 5.614 -4.548 -13.230 1.00 81.50 185 ALA A C 1
ATOM 1414 O O . ALA A 1 185 ? 5.976 -5.568 -13.821 1.00 81.50 185 ALA A O 1
ATOM 1415 N N . ALA A 1 186 ? 4.325 -4.225 -13.104 1.00 87.25 186 ALA A N 1
ATOM 1416 C CA . ALA A 1 186 ? 3.222 -5.023 -13.621 1.00 87.25 186 ALA A CA 1
ATOM 1417 C C . ALA A 1 186 ? 3.264 -5.160 -15.147 1.00 87.25 186 ALA A C 1
ATOM 1419 O O . ALA A 1 186 ? 3.059 -6.259 -15.667 1.00 87.25 186 ALA A O 1
ATOM 1420 N N . ALA A 1 187 ? 3.565 -4.071 -15.862 1.00 95.62 187 ALA A N 1
ATOM 1421 C CA . ALA A 1 187 ? 3.695 -4.079 -17.315 1.00 95.62 187 ALA A CA 1
ATOM 1422 C C . ALA A 1 187 ? 4.833 -4.998 -17.781 1.00 95.62 187 ALA A C 1
ATOM 1424 O O . ALA A 1 187 ? 4.636 -5.802 -18.693 1.00 95.62 187 ALA A O 1
ATOM 1425 N N . LEU A 1 188 ? 6.001 -4.905 -17.135 1.00 88.19 188 LEU A N 1
ATOM 1426 C CA . LEU A 1 188 ? 7.163 -5.742 -17.444 1.00 88.19 188 LEU A CA 1
ATOM 1427 C C . LEU A 1 188 ? 6.860 -7.224 -17.195 1.00 88.19 188 LEU A C 1
ATOM 1429 O O . LEU A 1 188 ? 7.038 -8.041 -18.096 1.00 88.19 188 LEU A O 1
ATOM 1433 N N . ALA A 1 189 ? 6.329 -7.564 -16.017 1.00 84.31 189 ALA A N 1
ATOM 1434 C CA . ALA A 1 189 ? 5.999 -8.945 -15.673 1.00 84.31 189 ALA A CA 1
ATOM 1435 C C . ALA A 1 189 ? 4.930 -9.546 -16.600 1.00 84.31 189 ALA A C 1
ATOM 1437 O O . ALA A 1 189 ? 5.025 -10.707 -16.996 1.00 84.31 189 ALA A O 1
ATOM 1438 N N . LEU A 1 190 ? 3.910 -8.766 -16.970 1.00 93.50 190 LEU A N 1
ATOM 1439 C CA . LEU A 1 190 ? 2.884 -9.215 -17.906 1.00 93.50 190 LEU A CA 1
ATOM 1440 C C . LEU A 1 190 ? 3.446 -9.421 -19.319 1.00 93.50 190 LEU A C 1
ATOM 1442 O O . LEU A 1 190 ? 3.101 -10.411 -19.963 1.00 93.50 190 LEU A O 1
ATOM 1446 N N . GLY A 1 191 ? 4.309 -8.516 -19.788 1.00 95.25 191 GLY A N 1
ATOM 1447 C CA . GLY A 1 191 ? 4.967 -8.627 -21.090 1.00 95.25 191 GLY A CA 1
ATOM 1448 C C . GLY A 1 191 ? 5.830 -9.884 -21.206 1.00 95.25 191 GLY A C 1
ATOM 1449 O O . GLY A 1 191 ? 5.683 -10.641 -22.161 1.00 95.25 191 GLY A O 1
ATOM 1450 N N . GLU A 1 192 ? 6.657 -10.164 -20.194 1.00 91.31 192 GLU A N 1
ATOM 1451 C CA . GLU A 1 192 ? 7.516 -11.357 -20.162 1.00 91.31 192 GLU A CA 1
ATOM 1452 C C . GLU A 1 192 ? 6.724 -12.669 -20.300 1.00 91.31 192 GLU A C 1
ATOM 1454 O O . GLU A 1 192 ? 7.147 -13.594 -21.004 1.00 91.31 192 GLU A O 1
ATOM 1459 N N . GLU A 1 193 ? 5.571 -12.762 -19.633 1.00 90.62 193 GLU A N 1
ATOM 1460 C CA . GLU A 1 193 ? 4.745 -13.972 -19.641 1.00 90.62 193 GLU A CA 1
ATOM 1461 C C . GLU A 1 193 ? 3.892 -14.109 -20.906 1.00 90.62 193 GLU A C 1
ATOM 1463 O O . GLU A 1 193 ? 3.684 -15.231 -21.369 1.00 90.62 193 GLU A O 1
ATOM 1468 N N . LEU A 1 194 ? 3.448 -12.999 -21.506 1.00 91.69 194 LEU A N 1
ATOM 1469 C CA . LEU A 1 194 ? 2.814 -13.015 -22.830 1.00 91.69 194 LEU A CA 1
ATOM 1470 C C . LEU A 1 194 ? 3.788 -13.550 -23.885 1.00 91.69 194 LEU A C 1
ATOM 1472 O O . LEU A 1 194 ? 3.468 -14.507 -24.589 1.00 91.69 194 LEU A O 1
ATOM 1476 N N . ASP A 1 195 ? 5.019 -13.038 -23.897 1.00 91.88 195 ASP A N 1
ATOM 1477 C CA . ASP A 1 195 ? 6.067 -13.511 -24.803 1.00 91.88 195 ASP A CA 1
ATOM 1478 C C . ASP A 1 195 ? 6.395 -15.000 -24.586 1.00 91.88 195 ASP A C 1
ATOM 1480 O O . ASP A 1 195 ? 6.746 -15.728 -25.520 1.00 91.88 195 ASP A O 1
ATOM 1484 N N . ARG A 1 196 ? 6.335 -15.482 -23.336 1.00 86.88 196 ARG A N 1
ATOM 1485 C CA . ARG A 1 196 ? 6.551 -16.902 -23.018 1.00 86.88 196 ARG A CA 1
ATOM 1486 C C . ARG A 1 196 ? 5.397 -17.772 -23.513 1.00 86.88 196 ARG A C 1
ATOM 1488 O O . ARG A 1 196 ? 5.665 -18.856 -24.037 1.00 86.88 196 ARG A O 1
ATOM 1495 N N . ALA A 1 197 ? 4.157 -17.320 -23.352 1.00 81.06 197 ALA A N 1
ATOM 1496 C CA . ALA A 1 197 ? 2.985 -18.027 -23.849 1.00 81.06 197 ALA A CA 1
ATOM 1497 C C . ALA A 1 197 ? 3.062 -18.195 -25.374 1.00 81.06 197 ALA A C 1
ATOM 1499 O O . ALA A 1 197 ? 2.970 -19.325 -25.850 1.00 81.06 197 ALA A O 1
ATOM 1500 N N . ASP A 1 198 ? 3.378 -17.119 -26.103 1.00 84.19 198 ASP A N 1
ATOM 1501 C CA . ASP A 1 198 ? 3.485 -17.123 -27.567 1.00 84.19 198 ASP A CA 1
ATOM 1502 C C . ASP A 1 198 ? 4.543 -18.114 -28.078 1.00 84.19 198 ASP A C 1
ATOM 1504 O O . ASP A 1 198 ? 4.288 -18.870 -29.018 1.00 84.19 198 ASP A O 1
ATOM 1508 N N . ARG A 1 199 ? 5.704 -18.189 -27.408 1.00 83.62 199 ARG A N 1
ATOM 1509 C CA . ARG A 1 199 ? 6.774 -19.159 -27.721 1.00 83.62 199 ARG A CA 1
ATOM 1510 C C . ARG A 1 199 ? 6.400 -20.619 -27.460 1.00 83.62 199 ARG A C 1
ATOM 1512 O O . ARG A 1 199 ? 7.037 -21.498 -28.022 1.00 83.62 199 ARG A O 1
ATOM 1519 N N . THR A 1 200 ? 5.436 -20.883 -26.580 1.00 74.31 200 THR A N 1
ATOM 1520 C CA . THR A 1 200 ? 5.013 -22.250 -26.214 1.00 74.31 200 THR A CA 1
ATOM 1521 C C . THR A 1 200 ? 3.907 -22.768 -27.142 1.00 74.31 200 THR A C 1
ATOM 1523 O O . THR A 1 200 ? 3.693 -23.973 -27.246 1.00 74.31 200 THR A O 1
ATOM 1526 N N . SER A 1 201 ? 3.203 -21.860 -27.820 1.00 64.31 201 SER A N 1
ATOM 1527 C CA . SER A 1 201 ? 2.165 -22.152 -28.818 1.00 64.31 201 SER A CA 1
ATOM 1528 C C . SER A 1 201 ? 2.672 -22.269 -30.265 1.00 64.31 201 SER A C 1
ATOM 1530 O O . SER A 1 201 ? 1.865 -22.568 -31.148 1.00 64.31 201 SER A O 1
ATOM 1532 N N . ALA A 1 202 ? 3.966 -22.035 -30.508 1.00 51.97 202 ALA A N 1
ATOM 1533 C CA . ALA A 1 202 ? 4.648 -22.194 -31.798 1.00 51.97 202 ALA A CA 1
ATOM 1534 C C . ALA A 1 202 ? 5.403 -23.530 -31.874 1.00 51.97 202 ALA A C 1
ATOM 1536 O O . ALA A 1 202 ? 5.426 -24.121 -32.978 1.00 51.97 202 ALA A O 1
#

Radius of gyration: 18.56 Å; chains: 1; bounding box: 41×38×60 Å

pLDDT: mean 79.94, std 11.61, range [38.44, 96.12]

Foldseek 3Di:
DDPAAPPQQWAWADQVAWIFIAGLQQKGQFTAPPGPPHPTPHHCNPPVVPRDIDGDHDDDPPDDWDWDWAADWQDSWIWIWTGDPVDIWIWIWYWHHDPDPDGDPDTDTDTDTDDDDDDAAGFLLVLLLVLLVCLLVLVLVVSVVSLVVSQVLAPPVSAAARGQHPVSDGTYHPRDVSSVVSNVSSVVSSVVSVVVVVVVVD

Secondary structure (DSSP, 8-state):
--SS--GGGEEEEE-SS-EEEEETTSEEEEE--SSTTSPPSEETTT-TTTS--EE------SSPPEEEEEEPTTSS-EEEEEEETTEEEEEEEEE-----SSPPS---EEEE---------EEHHHHHHHHHHHHHTT-HHHHHHHHHHHHTTS-TTS---SEE-TTS-EESSSS-HHHHHHHHHHHHHHHHHHHHHHHH--